Protein 3C26 (pdb70)

Sequence (250 aa):
IVFDRGSPSDIDEIKTFTSNTWKVGYYTDLYSKKLADTGTDDYVDKVIERWVNDGSVYVLRVSGRPVATIHEKLPDGSVLGGLRVHPEYRGSRLGSIQETIQFLRGKTERLRSAVYSWNEPSSLRLVHRLGFHQVEEYPIYTFQGGSALKPVNERYAGRWRCFFIDWKYCSDDPDIIHEEYSNNLIVDGSTFVYFDIYEGGIDLFVNDSDDASSFIEKYRSNGRITFYVRKALANGLPYVPASSLTVWEYRY

Structure (mmCIF, N/CA/C/O backbone):
data_3C26
#
_entry.id   3C26
#
_cell.length_a   86.820
_cell.length_b   86.820
_cell.length_c   67.260
_cell.angle_alpha   90.000
_cell.angle_beta   90.000
_cell.angle_gamma   90.000
#
_symmetry.space_group_name_H-M   'P 43 21 2'
#
loop_
_entity.id
_entity.type
_entity.pdbx_description
1 polymer 'Putative acetyltransferase Ta0821'
2 non-polymer 'NITRATE ION'
3 non-polymer 1,2-ETHANEDIOL
4 water water
#
loop_
_atom_site.group_PDB
_atom_site.id
_atom_site.type_symbol
_atom_site.label_atom_id
_atom_site.label_alt_id
_atom_site.label_comp_id
_atom_site.label_asym_id
_atom_site.label_entity_id
_atom_site.label_seq_id
_atom_site.pdbx_PDB_ins_code
_atom_site.Cartn_x
_atom_site.Cartn_y
_atom_site.Cartn_z
_atom_site.occupancy
_atom_site.B_iso_or_equi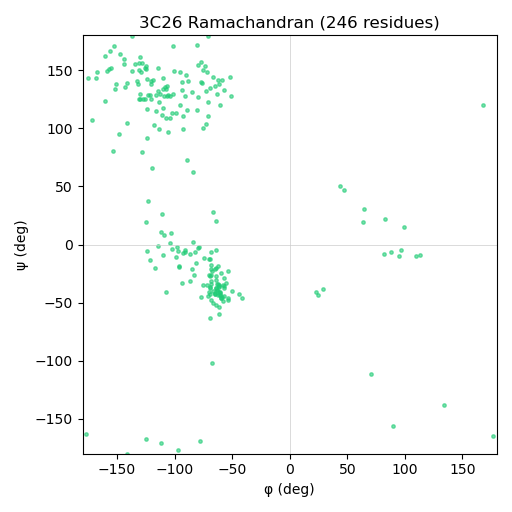v
_atom_site.auth_seq_id
_atom_site.auth_comp_id
_atom_site.auth_asym_id
_atom_site.auth_atom_id
_atom_site.pdbx_PDB_model_num
ATOM 1 N N . ILE A 1 6 ? 46.886 6.530 21.717 1.00 37.65 5 ILE A N 1
ATOM 2 C CA . ILE A 1 6 ? 45.874 7.619 21.718 1.00 37.55 5 ILE A CA 1
ATOM 3 C C . ILE A 1 6 ? 44.554 7.130 21.126 1.00 37.03 5 ILE A C 1
ATOM 4 O O . ILE A 1 6 ? 44.432 6.806 19.951 1.00 38.36 5 ILE A O 1
ATOM 6 N N . VAL A 1 7 ? 43.579 7.082 22.018 1.00 35.43 6 VAL A N 1
ATOM 7 C CA . VAL A 1 7 ? 42.221 6.632 21.764 1.00 33.24 6 VAL A CA 1
ATOM 8 C C . VAL A 1 7 ? 41.177 7.770 21.735 1.00 30.77 6 VAL A C 1
ATOM 9 O O . VAL A 1 7 ? 41.111 8.573 22.625 1.00 28.72 6 VAL A O 1
ATOM 13 N N . PHE A 1 8 ? 40.317 7.726 20.726 1.00 29.02 7 PHE A N 1
ATOM 14 C CA . PHE A 1 8 ? 39.209 8.692 20.499 1.00 28.44 7 PHE A CA 1
ATOM 15 C C . PHE A 1 8 ? 37.924 8.131 21.085 1.00 28.82 7 PHE A C 1
ATOM 16 O O . PHE A 1 8 ? 37.444 7.079 20.697 1.00 28.40 7 PHE A O 1
ATOM 24 N N . ASP A 1 9 ? 37.353 8.865 22.023 1.00 29.09 8 ASP A N 1
ATOM 25 C CA . ASP A 1 9 ? 36.234 8.365 22.805 1.00 29.51 8 ASP A CA 1
ATOM 26 C C . ASP A 1 9 ? 35.291 9.507 23.184 1.00 28.89 8 ASP A C 1
ATOM 27 O O . ASP A 1 9 ? 35.671 10.672 23.185 1.00 28.34 8 ASP A O 1
ATOM 32 N N . ARG A 1 10 ? 34.088 9.165 23.598 1.00 27.97 9 ARG A N 1
ATOM 33 C CA . ARG A 1 10 ? 33.180 10.188 24.029 1.00 28.37 9 ARG A CA 1
ATOM 34 C C . ARG A 1 10 ? 33.615 10.630 25.426 1.00 27.27 9 ARG A C 1
ATOM 35 O O . ARG A 1 10 ? 34.080 9.823 26.240 1.00 27.02 9 ARG A O 1
ATOM 40 N N . GLY A 1 11 ? 33.554 11.939 25.624 1.00 26.19 10 GLY A N 1
ATOM 41 C CA . GLY A 1 11 ? 33.774 12.570 26.945 1.00 25.45 10 GLY A CA 1
ATOM 42 C C . GLY A 1 11 ? 32.662 12.194 27.942 1.00 25.13 10 GLY A C 1
ATOM 43 O O . GLY A 1 11 ? 31.504 12.021 27.599 1.00 23.68 10 GLY A O 1
ATOM 44 N N . SER A 1 12 ? 33.028 12.022 29.196 1.00 25.91 11 SER A N 1
ATOM 45 C CA . SER A 1 12 ? 32.023 11.701 30.204 1.00 26.39 11 SER A CA 1
ATOM 46 C C . SER A 1 12 ? 32.161 12.605 31.397 1.00 25.91 11 SER A C 1
ATOM 47 O O . SER A 1 12 ? 33.177 13.229 31.542 1.00 26.14 11 SER A O 1
ATOM 50 N N . PRO A 1 13 ? 31.110 12.714 32.234 1.00 27.04 12 PRO A N 1
ATOM 51 C CA . PRO A 1 13 ? 31.182 13.605 33.391 1.00 27.17 12 PRO A CA 1
ATOM 52 C C . PRO A 1 13 ? 32.371 13.369 34.298 1.00 27.71 12 PRO A C 1
ATOM 53 O O . PRO A 1 13 ? 32.782 14.283 35.008 1.00 27.03 12 PRO A O 1
ATOM 57 N N . SER A 1 14 ? 32.947 12.167 34.257 1.00 27.49 13 SER A N 1
ATOM 58 C CA . SER A 1 14 ? 34.093 11.883 35.106 1.00 27.19 13 SER A CA 1
ATOM 59 C C . SER A 1 14 ? 35.337 12.565 34.568 1.00 26.95 13 SER A C 1
ATOM 60 O O . SER A 1 14 ? 36.346 12.684 35.275 1.00 25.47 13 SER A O 1
ATOM 63 N N . ASP A 1 15 ? 35.224 13.073 33.334 1.00 25.69 14 ASP A N 1
ATOM 64 C CA . ASP A 1 15 ? 36.332 13.752 32.640 1.00 24.76 14 ASP A CA 1
ATOM 65 C C . ASP A 1 15 ? 36.300 15.250 32.877 1.00 24.54 14 ASP A C 1
ATOM 66 O O . ASP A 1 15 ? 37.237 15.954 32.520 1.00 23.59 14 ASP A O 1
ATOM 71 N N . ILE A 1 16 ? 35.234 15.732 33.510 1.00 24.22 15 ILE A N 1
ATOM 72 C CA . ILE A 1 16 ? 35.001 17.186 33.624 1.00 23.92 15 ILE A CA 1
ATOM 73 C C . ILE A 1 16 ? 36.097 17.943 34.374 1.00 23.51 15 ILE A C 1
ATOM 74 O O . ILE A 1 16 ? 36.490 19.026 33.974 1.00 21.42 15 ILE A O 1
ATOM 79 N N . ASP A 1 17 ? 36.589 17.369 35.456 1.00 23.21 16 ASP A N 1
ATOM 80 C CA . ASP A 1 17 ? 37.602 18.077 36.236 1.00 24.33 16 ASP A CA 1
ATOM 81 C C . ASP A 1 17 ? 38.875 18.295 35.420 1.00 23.54 16 ASP A C 1
ATOM 82 O O . ASP A 1 17 ? 39.542 19.318 35.521 1.00 23.08 16 ASP A O 1
ATOM 87 N N . GLU A 1 18 ? 39.170 17.332 34.556 1.00 23.82 17 GLU A N 1
ATOM 88 C CA . GLU A 1 18 ? 40.366 17.401 33.720 1.00 22.81 17 GLU A CA 1
ATOM 89 C C . GLU A 1 18 ? 40.108 18.363 32.596 1.00 21.75 17 GLU A C 1
ATOM 90 O O . GLU A 1 18 ? 40.888 19.241 32.337 1.00 19.96 17 GLU A O 1
ATOM 96 N N . ILE A 1 19 ? 38.936 18.215 32.002 1.00 22.08 18 ILE A N 1
ATOM 97 C CA . ILE A 1 19 ? 38.520 19.019 30.877 1.00 22.47 18 ILE A CA 1
ATOM 98 C C . ILE A 1 19 ? 38.544 20.516 31.208 1.00 22.69 18 ILE A C 1
ATOM 99 O O . ILE A 1 19 ? 38.908 21.348 30.378 1.00 21.12 18 ILE A O 1
ATOM 104 N N . LYS A 1 20 ? 38.169 20.825 32.440 1.00 22.19 19 LYS A N 1
ATOM 105 C CA . LYS A 1 20 ? 38.095 22.223 32.895 1.00 22.25 19 LYS A CA 1
ATOM 106 C C . LYS A 1 20 ? 39.431 22.908 32.901 1.00 22.33 19 LYS A C 1
ATOM 107 O O . LYS A 1 20 ? 39.472 24.124 32.892 1.00 21.60 19 LYS A O 1
ATOM 113 N N . THR A 1 21 ? 40.510 22.131 32.916 1.00 22.33 20 THR A N 1
ATOM 114 C CA . THR A 1 21 ? 41.895 22.674 32.872 1.00 21.95 20 THR A CA 1
ATOM 115 C C . THR A 1 21 ? 42.482 22.829 31.455 1.00 21.66 20 THR A C 1
ATOM 116 O O . THR A 1 21 ? 43.575 23.371 31.244 1.00 20.96 20 THR A O 1
ATOM 120 N N . PHE A 1 22 ? 41.729 22.372 30.477 1.00 20.88 21 PHE A N 1
ATOM 121 C CA . PHE A 1 22 ? 42.146 22.459 29.062 1.00 21.06 21 PHE A CA 1
ATOM 122 C C . PHE A 1 22 ? 41.986 23.915 28.539 1.00 21.81 21 PHE A C 1
ATOM 123 O O . PHE A 1 22 ? 41.112 24.670 29.002 1.00 19.71 21 PHE A O 1
A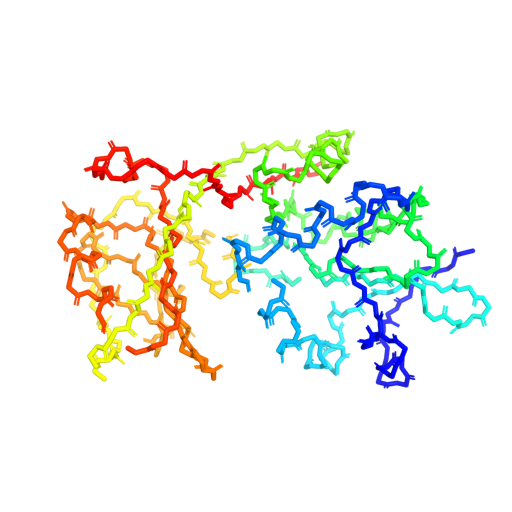TOM 131 N N . THR A 1 23 ? 42.835 24.303 27.582 1.00 23.01 22 THR A N 1
ATOM 132 C CA . THR A 1 23 ? 42.706 25.610 26.905 1.00 24.45 22 THR A CA 1
ATOM 133 C C . THR A 1 23 ? 42.709 25.489 25.382 1.00 22.76 22 THR A C 1
ATOM 134 O O . THR A 1 23 ? 43.212 24.538 24.805 1.00 20.46 22 THR A O 1
ATOM 138 N N . SER A 1 24 ? 42.112 26.496 24.758 1.00 22.63 23 SER A N 1
ATOM 139 C CA . SER A 1 24 ? 42.119 26.651 23.298 1.00 23.21 23 SER A CA 1
ATOM 140 C C . SER A 1 24 ? 43.500 27.018 22.755 1.00 23.43 23 SER A C 1
ATOM 141 O O . SER A 1 24 ? 43.732 26.961 21.547 1.00 23.85 23 SER A O 1
ATOM 144 N N . ASN A 1 25 ? 44.397 27.396 23.646 1.00 23.49 24 ASN A N 1
ATOM 145 C CA . ASN A 1 25 ? 45.783 27.804 23.310 1.00 24.56 24 ASN A CA 1
ATOM 146 C C . ASN A 1 25 ? 46.583 26.561 22.987 1.00 26.60 24 ASN A C 1
ATOM 147 O O . ASN A 1 25 ? 47.046 25.837 23.846 1.00 26.51 24 ASN A O 1
ATOM 152 N N . THR A 1 26 ? 46.735 26.325 21.697 1.00 28.90 25 THR A N 1
ATOM 153 C CA . THR A 1 26 ? 47.396 25.128 21.201 1.00 31.13 25 THR A CA 1
ATOM 154 C C . THR A 1 26 ? 48.764 25.449 20.594 1.00 32.07 25 THR A C 1
ATOM 155 O O . THR A 1 26 ? 49.428 24.593 20.015 1.00 33.77 25 THR A O 1
ATOM 159 N N . TRP A 1 27 ? 49.166 26.688 20.770 1.00 32.58 26 TRP A N 1
ATOM 160 C CA . TRP A 1 27 ? 50.415 27.197 20.199 1.00 32.86 26 TRP A CA 1
ATOM 161 C C . TRP A 1 27 ? 51.673 26.745 20.958 1.00 34.55 26 TRP A C 1
ATOM 162 O O . TRP A 1 27 ? 51.623 26.363 22.130 1.00 34.80 26 TRP A O 1
ATOM 173 N N . LYS A 1 28 ? 52.787 26.784 20.217 1.00 36.19 27 LYS A N 1
ATOM 174 C CA . LYS A 1 28 ? 54.154 26.497 20.726 1.00 37.10 27 LYS A CA 1
ATOM 175 C C . LYS A 1 28 ? 54.433 27.301 21.974 1.00 37.85 27 LYS A C 1
ATOM 176 O O . LYS A 1 28 ? 54.292 28.528 21.986 1.00 39.23 27 LYS A O 1
ATOM 178 N N . VAL A 1 29 ? 54.860 26.602 23.022 1.00 38.49 28 VAL A N 1
ATOM 179 C CA . VAL A 1 29 ? 55.125 27.236 24.324 1.00 38.03 28 VAL A CA 1
ATOM 180 C C . VAL A 1 29 ? 56.287 28.224 24.179 1.00 38.12 28 VAL A C 1
ATOM 181 O O . VAL A 1 29 ? 57.269 27.926 23.542 1.00 37.43 28 VAL A O 1
ATOM 185 N N . GLY A 1 30 ? 56.137 29.405 24.780 1.00 38.33 29 GLY A N 1
ATOM 186 C CA . GLY A 1 30 ? 57.117 30.512 24.654 1.00 38.19 29 GLY A CA 1
ATOM 187 C C . GLY A 1 30 ? 56.431 31.844 24.370 1.00 38.44 29 GLY A C 1
ATOM 188 O O . GLY A 1 30 ? 55.373 32.147 24.930 1.00 39.33 29 GLY A O 1
ATOM 189 N N . TYR A 1 31 ? 57.010 32.620 23.454 1.00 38.30 30 TYR A N 1
ATOM 190 C CA . TYR A 1 31 ? 56.475 33.968 23.110 1.00 37.91 30 TYR A CA 1
ATOM 191 C C . TYR A 1 31 ? 55.062 33.874 22.598 1.00 36.54 30 TYR A C 1
ATOM 192 O O . TYR A 1 31 ? 54.158 34.627 22.973 1.00 35.98 30 TYR A O 1
ATOM 201 N N . TYR A 1 32 ? 54.877 32.919 21.709 1.00 34.70 31 TYR A N 1
ATOM 202 C CA . TYR A 1 32 ? 53.617 32.847 21.035 1.00 33.40 31 TYR A CA 1
ATOM 203 C C . TYR A 1 32 ? 52.508 32.402 22.004 1.00 32.22 31 TYR A C 1
ATOM 204 O O . TYR A 1 32 ? 51.372 32.761 21.797 1.00 31.29 31 TYR A O 1
ATOM 213 N N . THR A 1 33 ? 52.799 31.657 23.075 1.00 30.67 32 THR A N 1
ATOM 214 C CA . THR A 1 33 ? 51.678 31.269 23.932 1.00 30.39 32 THR A CA 1
ATOM 215 C C . THR A 1 33 ? 51.135 32.508 24.617 1.00 28.96 32 THR A C 1
ATOM 216 O O . THR A 1 33 ? 49.935 32.620 24.849 1.00 27.72 32 THR A O 1
ATOM 220 N N . ASP A 1 34 ? 52.031 33.441 24.926 1.00 27.90 33 ASP A N 1
ATOM 221 C CA . ASP A 1 34 ? 51.639 34.699 25.581 1.00 27.32 33 ASP A CA 1
ATOM 222 C C . ASP A 1 34 ? 50.863 35.557 24.590 1.00 24.96 33 ASP A C 1
ATOM 223 O O . ASP A 1 34 ? 49.905 36.206 24.923 1.00 23.77 33 ASP A O 1
ATOM 228 N N . LEU A 1 35 ? 51.327 35.568 23.366 1.00 23.81 34 LEU A N 1
ATOM 229 C CA . LEU A 1 35 ? 50.608 36.246 22.278 1.00 23.49 34 LEU A CA 1
ATOM 230 C C . LEU A 1 35 ? 49.186 35.653 22.051 1.00 22.52 34 LEU A C 1
ATOM 231 O O . LEU A 1 35 ? 48.224 36.398 21.860 1.00 21.91 34 LEU A O 1
ATOM 236 N N . TYR A 1 36 ? 49.048 34.327 22.092 1.00 22.48 35 TYR A N 1
ATOM 237 C CA . TYR A 1 36 ? 47.703 33.718 21.969 1.00 22.47 35 TYR A CA 1
ATOM 238 C C . TYR A 1 36 ? 46.713 34.307 22.996 1.00 23.88 35 TYR A C 1
ATOM 239 O O . TYR A 1 36 ? 45.569 34.647 22.685 1.00 24.25 35 TYR A O 1
ATOM 248 N N . SER A 1 37 ? 47.157 34.386 24.242 1.00 25.22 36 SER A N 1
ATOM 249 C CA . SER A 1 37 ? 46.279 34.842 25.315 1.00 26.06 36 SER A CA 1
ATOM 250 C C . SER A 1 37 ? 45.788 36.252 25.073 1.00 25.21 36 SER A C 1
ATOM 251 O O . SER A 1 37 ? 44.628 36.576 25.268 1.00 26.45 36 SER A O 1
ATOM 254 N N . LYS A 1 38 ? 46.689 37.118 24.644 1.00 24.64 37 LYS A N 1
ATOM 255 C CA A LYS A 1 38 ? 46.313 38.510 24.396 0.50 23.78 37 LYS A CA 1
ATOM 256 C CA B LYS A 1 38 ? 46.323 38.508 24.388 0.50 24.08 37 LYS A CA 1
ATOM 257 C C . LYS A 1 38 ? 45.307 38.597 23.261 1.00 23.30 37 LYS A C 1
ATOM 258 O O . LYS A 1 38 ? 44.373 39.359 23.315 1.00 23.70 37 LYS A O 1
ATOM 269 N N . LEU A 1 39 ? 45.541 37.822 22.225 1.00 22.39 38 LEU A N 1
ATOM 270 C CA . LEU A 1 39 ? 44.686 37.810 21.039 1.00 20.67 38 LEU A CA 1
ATOM 271 C C . LEU A 1 39 ? 43.313 37.250 21.424 1.00 20.84 38 LEU A C 1
ATOM 272 O O . LEU A 1 39 ? 42.250 37.786 21.053 1.00 20.40 38 LEU A O 1
ATOM 277 N N . ALA A 1 40 ? 43.335 36.240 22.257 1.00 21.42 39 ALA A N 1
ATOM 278 C CA . ALA A 1 40 ? 42.092 35.547 22.638 1.00 22.37 39 ALA A CA 1
ATOM 279 C C . ALA A 1 40 ? 41.156 36.495 23.407 1.00 23.52 39 ALA A C 1
ATOM 280 O O . ALA A 1 40 ? 39.930 36.379 23.318 1.00 23.04 39 ALA A O 1
ATOM 282 N N . ASP A 1 41 ? 41.770 37.429 24.128 1.00 24.46 40 ASP A N 1
ATOM 283 C CA . ASP A 1 41 ? 41.048 38.441 24.923 1.00 25.71 40 ASP A CA 1
ATOM 284 C C . ASP A 1 41 ? 40.303 39.434 24.057 1.00 25.79 40 ASP A C 1
ATOM 285 O O . ASP A 1 41 ? 39.402 40.095 24.520 1.00 27.42 40 ASP A O 1
ATOM 290 N N . THR A 1 42 ? 40.659 39.509 22.785 1.00 24.68 41 THR A N 1
ATOM 291 C CA . THR A 1 42 ? 40.051 40.468 21.849 1.00 23.45 41 THR A CA 1
ATOM 292 C C . THR A 1 42 ? 38.725 39.935 21.249 1.00 24.30 41 THR A C 1
ATOM 293 O O . THR A 1 42 ? 38.103 40.578 20.397 1.00 25.44 41 THR A O 1
ATOM 297 N N . GLY A 1 43 ? 38.340 38.743 21.712 1.00 22.45 42 GLY A N 1
ATOM 298 C CA . GLY A 1 43 ? 37.110 38.072 21.346 1.00 21.91 42 GLY A CA 1
ATOM 299 C C . GLY A 1 43 ? 36.480 37.375 22.512 1.00 21.72 42 GLY A C 1
ATOM 300 O O . GLY A 1 43 ? 37.035 37.379 23.627 1.00 21.94 42 GLY A O 1
ATOM 301 N N . THR A 1 44 ? 35.339 36.722 22.275 1.00 22.02 43 THR A N 1
ATOM 302 C CA . THR A 1 44 ? 34.572 36.155 23.378 1.00 21.22 43 THR A CA 1
ATOM 303 C C . THR A 1 44 ? 34.203 34.703 23.214 1.00 21.13 43 THR A C 1
ATOM 304 O O . THR A 1 44 ? 33.477 34.134 24.018 1.00 22.24 43 THR A O 1
ATOM 316 N N . ASP A 1 46 ? 36.085 32.192 23.751 1.00 23.04 45 ASP A N 1
ATOM 317 C CA . ASP A 1 46 ? 36.662 31.422 24.868 1.00 23.47 45 ASP A CA 1
ATOM 318 C C . ASP A 1 46 ? 35.773 31.466 26.078 1.00 22.01 45 ASP A C 1
ATOM 319 O O . ASP A 1 46 ? 35.625 30.468 26.780 1.00 20.52 45 ASP A O 1
ATOM 324 N N . ASP A 1 47 ? 35.175 32.622 26.309 1.00 20.92 46 ASP A N 1
ATOM 325 C CA . ASP A 1 47 ? 34.308 32.814 27.453 1.00 21.84 46 ASP A CA 1
ATOM 326 C C . ASP A 1 47 ? 33.007 32.060 27.244 1.00 21.35 46 ASP A C 1
ATOM 327 O O . ASP A 1 47 ? 32.375 31.611 28.203 1.00 20.85 46 ASP A O 1
ATOM 332 N N . TYR A 1 48 ? 32.571 32.009 25.989 1.00 20.00 47 TYR A N 1
ATOM 333 C CA . TYR A 1 48 ? 31.372 31.258 25.616 1.00 20.41 47 TYR A CA 1
ATOM 334 C C . TYR A 1 48 ? 31.608 29.792 25.946 1.00 20.25 47 TYR A C 1
ATOM 335 O O . TYR A 1 48 ? 30.862 29.171 26.664 1.00 21.63 47 TYR A O 1
ATOM 344 N N . VAL A 1 49 ? 32.628 29.221 25.340 1.00 21.97 48 VAL A N 1
ATOM 345 C CA . VAL A 1 49 ? 32.910 27.792 25.526 1.00 20.74 48 VAL A CA 1
ATOM 346 C C . VAL A 1 49 ? 33.135 27.488 27.036 1.00 21.72 48 VAL A C 1
ATOM 347 O O . VAL A 1 49 ? 32.737 26.439 27.558 1.00 21.95 48 VAL A O 1
ATOM 351 N N . ASP A 1 50 ? 33.739 28.424 27.760 1.00 21.71 49 ASP A N 1
ATOM 352 C CA . ASP A 1 50 ? 34.009 28.183 29.172 1.00 21.72 49 ASP A CA 1
ATOM 353 C C . ASP A 1 50 ? 32.654 28.001 29.868 1.00 22.59 49 ASP A C 1
ATOM 354 O O . ASP A 1 50 ? 32.494 27.226 30.792 1.00 20.13 49 ASP A O 1
ATOM 359 N N . LYS A 1 51 ? 31.674 28.736 29.369 1.00 22.70 50 LYS A N 1
ATOM 360 C CA . LYS A 1 51 ? 30.370 28.770 30.020 1.00 23.91 50 LYS A CA 1
ATOM 361 C C . LYS A 1 51 ? 29.549 27.516 29.771 1.00 23.39 50 LYS A C 1
ATOM 362 O O . LYS A 1 51 ? 28.826 27.066 30.635 1.00 24.62 50 LYS A O 1
ATOM 368 N N . VAL A 1 52 ? 29.679 26.929 28.586 1.00 22.79 51 VAL A N 1
ATOM 369 C CA . VAL A 1 52 ? 28.784 25.812 28.172 1.00 22.22 51 VAL A CA 1
ATOM 370 C C . VAL A 1 52 ? 29.427 24.405 28.085 1.00 22.89 51 VAL A C 1
ATOM 371 O O . VAL A 1 52 ? 28.756 23.402 27.932 1.00 22.49 51 VAL A O 1
ATOM 375 N N . ILE A 1 53 ? 30.741 24.344 28.211 1.00 23.13 52 ILE A N 1
ATOM 376 C CA . ILE A 1 53 ? 31.468 23.085 27.966 1.00 23.68 52 ILE A CA 1
ATOM 377 C C . ILE A 1 53 ? 31.045 21.968 28.918 1.00 23.13 52 ILE A C 1
ATOM 378 O O . ILE A 1 53 ? 31.040 20.814 28.525 1.00 23.23 52 ILE A O 1
ATOM 383 N N . GLU A 1 54 ? 30.738 22.313 30.169 1.00 22.50 53 GLU A N 1
ATOM 384 C CA . GLU A 1 54 ? 30.306 21.308 31.162 1.00 22.32 53 GLU A CA 1
ATOM 385 C C . GLU A 1 54 ? 28.977 20.696 30.734 1.00 22.38 53 GLU A C 1
ATOM 386 O O . GLU A 1 54 ? 28.810 19.443 30.751 1.00 21.61 53 GLU A O 1
ATOM 392 N N . ARG A 1 55 ? 28.083 21.572 30.256 1.00 22.09 54 ARG A N 1
ATOM 393 C CA . ARG A 1 55 ? 26.756 21.173 29.735 1.00 23.70 54 ARG A CA 1
ATOM 394 C C . ARG A 1 55 ? 26.899 20.223 28.554 1.00 23.46 54 ARG A C 1
ATOM 395 O O . ARG A 1 55 ? 26.260 19.170 28.468 1.00 23.05 54 ARG A O 1
ATOM 403 N N . TRP A 1 56 ? 27.790 20.596 27.654 1.00 23.04 55 TRP A N 1
ATOM 404 C CA . TRP A 1 56 ? 28.068 19.785 26.487 1.00 23.24 55 TRP A CA 1
ATOM 405 C C . TRP A 1 56 ? 28.522 18.401 26.840 1.00 23.94 55 TRP A C 1
ATOM 406 O O . TRP A 1 56 ? 28.076 17.453 26.239 1.00 23.72 55 TRP A O 1
ATOM 417 N N . VAL A 1 57 ? 29.493 18.332 27.756 1.00 24.33 56 VAL A N 1
ATOM 418 C CA . VAL A 1 57 ? 30.069 17.051 28.219 1.00 24.99 56 VAL A CA 1
ATOM 419 C C . VAL A 1 57 ? 28.967 16.175 28.772 1.00 25.56 56 VAL A C 1
ATOM 420 O O . VAL A 1 57 ? 28.872 14.989 28.481 1.00 24.26 56 VAL A O 1
ATOM 424 N N . ASN A 1 58 ? 28.106 16.798 29.556 1.00 27.06 57 ASN A N 1
ATOM 425 C CA . ASN A 1 58 ? 26.971 16.097 30.179 1.00 26.92 57 ASN A CA 1
ATOM 426 C C . ASN A 1 58 ? 25.912 15.642 29.174 1.00 27.91 57 ASN A C 1
ATOM 427 O O . ASN A 1 58 ? 25.212 14.668 29.411 1.00 26.59 57 ASN A O 1
ATOM 432 N N . ASP A 1 59 ? 25.837 16.340 28.042 1.00 28.90 58 ASP A N 1
ATOM 433 C CA . ASP A 1 59 ? 24.834 16.027 26.992 1.00 29.79 58 ASP A CA 1
ATOM 434 C C . ASP A 1 59 ? 25.367 14.961 26.039 1.00 29.17 58 ASP A C 1
ATOM 435 O O . ASP A 1 59 ? 24.672 14.504 25.151 1.00 29.16 58 ASP A O 1
ATOM 440 N N . GLY A 1 60 ? 26.638 14.630 26.184 1.00 27.64 59 GLY A N 1
ATOM 441 C CA . GLY A 1 60 ? 27.277 13.645 25.292 1.00 27.13 59 GLY A CA 1
ATOM 442 C C . GLY A 1 60 ? 27.783 14.160 23.955 1.00 25.99 59 GLY A C 1
ATOM 443 O O . GLY A 1 60 ? 27.954 13.388 23.033 1.00 26.62 59 GLY A O 1
ATOM 444 N N . SER A 1 61 ? 28.037 15.461 23.845 1.00 24.32 60 SER A N 1
ATOM 445 C CA . SER A 1 61 ? 28.423 16.049 22.563 1.00 24.06 60 SER A CA 1
ATOM 446 C C . SER A 1 61 ? 29.899 16.330 22.524 1.00 23.39 60 SER A C 1
ATOM 447 O O . SER A 1 61 ? 30.433 16.836 21.524 1.00 23.82 60 SER A O 1
ATOM 450 N N . VAL A 1 62 ? 30.566 15.983 23.617 1.00 23.04 61 VAL A N 1
ATOM 451 C CA . VAL A 1 62 ? 32.018 16.198 23.706 1.00 22.65 61 VAL A CA 1
ATOM 452 C C . VAL A 1 62 ? 32.781 14.870 23.560 1.00 22.48 61 VAL A C 1
ATOM 453 O O . VAL A 1 62 ? 32.479 13.865 24.155 1.00 21.57 61 VAL A O 1
ATOM 457 N N . TYR A 1 63 ? 33.734 14.890 22.653 1.00 23.75 62 TYR A N 1
ATOM 458 C CA . TYR A 1 63 ? 34.610 13.745 22.406 1.00 23.33 62 TYR A CA 1
ATOM 459 C C . TYR A 1 63 ? 36.016 14.133 22.804 1.00 22.86 62 TYR A C 1
ATOM 460 O O . TYR A 1 63 ? 36.401 15.318 22.784 1.00 21.15 62 TYR A O 1
ATOM 469 N N . VAL A 1 64 ? 36.769 13.118 23.186 1.00 22.53 63 VAL A N 1
ATOM 470 C CA . VAL A 1 64 ? 38.124 13.308 23.677 1.00 22.88 63 VAL A CA 1
ATOM 471 C C . VAL A 1 64 ? 39.116 12.342 23.096 1.00 24.10 63 VAL A C 1
ATOM 472 O O . VAL A 1 64 ? 38.768 11.272 22.582 1.00 24.65 63 VAL A O 1
ATOM 476 N N . LEU A 1 65 ? 40.361 12.798 23.114 1.00 24.28 64 LEU A N 1
ATOM 477 C CA . LEU A 1 65 ? 41.512 11.940 22.927 1.00 24.55 64 LEU A CA 1
ATOM 478 C C . LEU A 1 65 ? 41.953 11.541 24.319 1.00 24.89 64 LEU A C 1
ATOM 479 O O . LEU A 1 65 ? 42.029 12.382 25.226 1.00 24.77 64 LEU A O 1
ATOM 484 N N . ARG A 1 66 ? 42.209 10.248 24.494 1.00 24.32 65 ARG A N 1
ATOM 485 C CA . ARG A 1 66 ? 42.647 9.717 25.784 1.00 26.04 65 ARG A CA 1
ATOM 486 C C . ARG A 1 66 ? 43.996 9.046 25.696 1.00 27.41 65 ARG A C 1
ATOM 487 O O . ARG A 1 66 ? 44.299 8.351 24.735 1.00 27.90 65 ARG A O 1
ATOM 495 N N . VAL A 1 67 ? 44.771 9.283 26.742 1.00 29.34 66 VAL A N 1
ATOM 496 C CA . VAL A 1 67 ? 46.040 8.611 26.982 1.00 30.51 66 VAL A CA 1
ATOM 497 C C . VAL A 1 67 ? 45.873 7.819 28.278 1.00 31.27 66 VAL A C 1
ATOM 498 O O . VAL A 1 67 ? 45.659 8.371 29.347 1.00 31.62 66 VAL A O 1
ATOM 502 N N . SER A 1 68 ? 45.937 6.502 28.155 1.00 31.63 67 SER A N 1
ATOM 503 C CA . SER A 1 68 ? 45.748 5.620 29.304 1.00 31.91 67 SER A CA 1
ATOM 504 C C . SER A 1 68 ? 44.521 6.030 30.121 1.00 31.13 67 SER A C 1
ATOM 505 O O . SER A 1 68 ? 44.564 6.149 31.349 1.00 30.43 67 SER A O 1
ATOM 508 N N . GLY A 1 69 ? 43.436 6.270 29.383 1.00 30.62 68 GLY A N 1
ATOM 509 C CA . GLY A 1 69 ? 42.117 6.560 29.949 1.00 29.02 68 GLY A CA 1
ATOM 510 C C . GLY A 1 69 ? 41.948 7.996 30.362 1.00 28.28 68 GLY A C 1
ATOM 511 O O . GLY A 1 69 ? 40.851 8.414 30.730 1.00 28.21 68 GLY A O 1
ATOM 512 N N . ARG A 1 70 ? 43.047 8.746 30.326 1.00 27.36 69 ARG A N 1
ATOM 513 C CA . ARG A 1 70 ? 43.019 10.162 30.745 1.00 27.21 69 ARG A CA 1
ATOM 514 C C . ARG A 1 70 ? 42.726 11.076 29.581 1.00 24.70 69 ARG A C 1
ATOM 515 O O . ARG A 1 70 ? 43.382 10.981 28.574 1.00 24.10 69 ARG A O 1
ATOM 523 N N . PRO A 1 71 ? 41.731 11.957 29.714 1.00 22.88 70 PRO A N 1
ATOM 524 C CA . PRO A 1 71 ? 41.479 12.864 28.591 1.00 22.34 70 PRO A CA 1
ATOM 525 C C . PRO A 1 71 ? 42.588 13.901 28.403 1.00 23.02 70 PRO A C 1
ATOM 526 O O . PRO A 1 71 ? 43.052 14.473 29.391 1.00 22.33 70 PRO A O 1
ATOM 530 N N . VAL A 1 72 ? 43.025 14.112 27.146 1.00 22.17 71 VAL A N 1
ATOM 531 C CA . VAL A 1 72 ? 44.085 15.109 26.876 1.00 22.38 71 VAL A CA 1
ATOM 532 C C . VAL A 1 72 ? 43.656 16.241 25.892 1.00 22.10 71 VAL A C 1
ATOM 533 O O . VAL A 1 72 ? 44.305 17.285 25.770 1.00 21.26 71 VAL A O 1
ATOM 537 N N . ALA A 1 73 ? 42.532 16.020 25.228 1.00 21.88 72 ALA A N 1
ATOM 538 C CA . ALA A 1 73 ? 41.980 16.985 24.244 1.00 21.07 72 ALA A CA 1
ATOM 539 C C . ALA A 1 73 ? 40.476 16.800 24.116 1.00 21.99 72 ALA A C 1
ATOM 540 O O . ALA A 1 73 ? 39.918 15.687 24.344 1.00 23.11 72 ALA A O 1
ATOM 542 N N . THR A 1 74 ? 39.813 17.893 23.764 1.00 20.93 73 THR A N 1
ATOM 543 C CA . THR A 1 74 ? 38.371 17.844 23.518 1.00 20.22 73 THR A CA 1
ATOM 544 C C . THR A 1 74 ? 38.039 18.375 22.155 1.00 20.69 73 THR A C 1
ATOM 545 O O . THR A 1 74 ? 38.779 19.180 21.563 1.00 20.88 73 THR A O 1
ATOM 549 N N . ILE A 1 75 ? 36.914 17.889 21.651 1.00 20.53 74 ILE A N 1
ATOM 550 C CA . ILE A 1 75 ? 36.242 18.501 20.518 1.00 20.91 74 ILE A CA 1
ATOM 551 C C . ILE A 1 75 ? 34.727 18.385 20.761 1.00 21.68 74 ILE A C 1
ATOM 552 O O . ILE A 1 75 ? 34.247 17.325 21.179 1.00 20.93 74 ILE A O 1
ATOM 557 N N . HIS A 1 76 ? 34.002 19.485 20.505 1.00 22.56 75 HIS A N 1
ATOM 558 C CA . HIS A 1 76 ? 32.528 19.486 20.545 1.00 23.97 75 HIS A CA 1
ATOM 559 C C . HIS A 1 76 ? 31.956 19.307 19.127 1.00 24.33 75 HIS A C 1
ATOM 560 O O . HIS A 1 76 ? 32.470 19.857 18.175 1.00 24.55 75 HIS A O 1
ATOM 575 N N . GLU A 1 78 ? 28.036 19.206 17.018 1.00 25.62 77 GLU A N 1
ATOM 576 C CA . GLU A 1 78 ? 26.615 19.388 17.124 1.00 25.28 77 GLU A CA 1
ATOM 577 C C . GLU A 1 78 ? 25.950 19.434 15.772 1.00 25.51 77 GLU A C 1
ATOM 578 O O . GLU A 1 78 ? 26.249 20.301 14.956 1.00 23.87 77 GLU A O 1
ATOM 584 N N . LYS A 1 79 ? 25.030 18.486 15.572 1.00 24.80 78 LYS A N 1
ATOM 585 C CA . LYS A 1 79 ? 24.288 18.373 14.315 1.00 26.40 78 LYS A CA 1
ATOM 586 C C . LYS A 1 79 ? 23.291 19.517 14.270 1.00 26.19 78 LYS A C 1
ATOM 587 O O . LYS A 1 79 ? 22.602 19.795 15.241 1.00 25.99 78 LYS A O 1
ATOM 593 N N . LEU A 1 80 ? 23.262 20.192 13.136 1.00 25.89 79 LEU A N 1
ATOM 594 C CA . LEU A 1 80 ? 22.435 21.376 12.932 1.00 25.33 79 LEU A CA 1
ATOM 595 C C . LEU A 1 80 ? 21.198 20.993 12.132 1.00 26.24 79 LEU A C 1
ATOM 596 O O . LEU A 1 80 ? 21.105 19.894 11.641 1.00 26.35 79 LEU A O 1
ATOM 601 N N . PRO A 1 81 ? 20.246 21.901 12.013 1.00 26.08 80 PRO A N 1
ATOM 602 C CA . PRO A 1 81 ? 18.995 21.557 11.347 1.00 26.43 80 PRO A CA 1
ATOM 603 C C . PRO A 1 81 ? 19.151 21.339 9.829 1.00 25.65 80 PRO A C 1
ATOM 604 O O . PRO A 1 81 ? 18.371 20.620 9.207 1.00 27.33 80 PRO A O 1
ATOM 608 N N . ASP A 1 82 ? 20.139 21.975 9.234 1.00 24.17 81 ASP A N 1
ATOM 609 C CA . ASP A 1 82 ? 20.372 21.804 7.781 1.00 24.22 81 ASP A CA 1
ATOM 610 C C . ASP A 1 82 ? 21.098 20.469 7.496 1.00 23.81 81 ASP A C 1
ATOM 611 O O . ASP A 1 82 ? 21.361 20.106 6.353 1.00 25.04 81 ASP A O 1
ATOM 616 N N . GLY A 1 83 ? 21.416 19.749 8.555 1.00 24.05 82 GLY A N 1
ATOM 617 C CA . GLY A 1 83 ? 22.012 18.431 8.437 1.00 23.70 82 GLY A CA 1
ATOM 618 C C . GLY A 1 83 ? 23.529 18.464 8.557 1.00 23.42 82 GLY A C 1
ATOM 619 O O . GLY A 1 83 ? 24.183 17.426 8.573 1.00 23.32 82 GLY A O 1
ATOM 620 N N . SER A 1 84 ? 24.089 19.671 8.643 1.00 23.93 83 SER A N 1
ATOM 621 C CA . SER A 1 84 ? 25.553 19.819 8.799 1.00 23.29 83 SER A CA 1
ATOM 622 C C . SER A 1 84 ? 25.898 19.589 10.259 1.00 23.26 83 SER A C 1
ATOM 623 O O . SER A 1 84 ? 25.010 19.461 11.107 1.00 21.64 83 SER A O 1
ATOM 626 N N . VAL A 1 85 ? 27.194 19.512 10.535 1.00 22.06 84 VAL A N 1
ATOM 627 C CA . VAL A 1 85 ? 27.689 19.362 11.911 1.00 22.28 84 VAL A CA 1
ATOM 628 C C . VAL A 1 85 ? 28.666 20.489 12.184 1.00 22.21 84 VAL A C 1
ATOM 629 O O . VAL A 1 85 ? 29.646 20.664 11.476 1.00 22.76 84 VAL A O 1
ATOM 641 N N . LEU A 1 87 ? 31.486 22.088 14.500 1.00 22.41 86 LEU A N 1
ATOM 642 C CA . LEU A 1 87 ? 32.558 21.649 15.369 1.00 22.39 86 LEU A CA 1
ATOM 643 C C . LEU A 1 87 ? 33.159 22.849 16.024 1.00 22.66 86 LEU A C 1
ATOM 644 O O . LEU A 1 87 ? 33.269 23.942 15.422 1.00 22.55 86 LEU A O 1
ATOM 649 N N . GLY A 1 88 ? 33.529 22.625 17.275 1.00 20.58 87 GLY A N 1
ATOM 650 C CA . GLY A 1 88 ? 34.303 23.580 18.021 1.00 20.20 87 GLY A CA 1
ATOM 651 C C . GLY A 1 88 ? 34.694 23.127 19.397 1.00 19.85 87 GLY A C 1
ATOM 652 O O . GLY A 1 88 ? 34.696 21.943 19.707 1.00 21.19 87 GLY A O 1
ATOM 653 N N . GLY A 1 89 ? 35.078 24.076 20.212 1.00 20.12 88 GLY A N 1
ATOM 654 C CA . GLY A 1 89 ? 35.477 23.749 21.554 1.00 20.09 88 GLY A CA 1
ATOM 655 C C . GLY A 1 89 ? 36.728 22.881 21.556 1.00 20.63 88 GLY A C 1
ATOM 656 O O . GLY A 1 89 ? 36.897 22.031 22.409 1.00 19.90 88 GLY A O 1
ATOM 657 N N . LEU A 1 90 ? 37.582 23.064 20.548 1.00 20.63 89 LEU A N 1
ATOM 658 C CA . LEU A 1 90 ? 38.886 22.347 20.475 1.00 20.69 89 LEU A CA 1
ATOM 659 C C . LEU A 1 90 ? 39.872 22.875 21.537 1.00 20.99 89 LEU A C 1
ATOM 660 O O . LEU A 1 90 ? 40.374 24.007 21.489 1.00 19.80 89 LEU A O 1
ATOM 665 N N . ARG A 1 91 ? 40.119 22.009 22.511 1.00 21.81 90 ARG A N 1
ATOM 666 C CA . ARG A 1 91 ? 40.985 22.316 23.666 1.00 21.10 90 ARG A CA 1
ATOM 667 C C . ARG A 1 91 ? 41.895 21.166 23.994 1.00 21.47 90 ARG A C 1
ATOM 668 O O . ARG A 1 91 ? 41.594 20.014 23.748 1.00 21.61 90 ARG A O 1
ATOM 676 N N . VAL A 1 92 ? 43.058 21.527 24.513 1.00 21.33 91 VAL A N 1
ATOM 677 C CA . VAL A 1 92 ? 44.068 20.578 24.900 1.00 21.26 91 VAL A CA 1
ATOM 678 C C . VAL A 1 92 ? 44.556 20.913 26.332 1.00 22.13 91 VAL A C 1
ATOM 679 O O . VAL A 1 92 ? 44.531 22.079 26.827 1.00 20.73 91 VAL A O 1
ATOM 683 N N . HIS A 1 93 ? 44.964 19.847 26.993 1.00 22.49 92 HIS A N 1
ATOM 684 C CA . HIS A 1 93 ? 45.612 19.969 28.272 1.00 24.28 92 HIS A CA 1
ATOM 685 C C . HIS A 1 93 ? 46.875 20.835 28.057 1.00 24.61 92 HIS A C 1
ATOM 686 O O . HIS A 1 93 ? 47.554 20.713 27.058 1.00 23.30 92 HIS A O 1
ATOM 693 N N . PRO A 1 94 ? 47.205 21.712 29.007 1.00 25.79 93 PRO A N 1
ATOM 694 C CA . PRO A 1 94 ? 48.267 22.680 28.731 1.00 26.69 93 PRO A CA 1
ATOM 695 C C . PRO A 1 94 ? 49.661 22.104 28.507 1.00 26.42 93 PRO A C 1
ATOM 696 O O . PRO A 1 94 ? 50.490 22.722 27.847 1.00 27.03 93 PRO A O 1
ATOM 700 N N . GLU A 1 95 ? 49.878 20.901 28.994 1.00 26.07 94 GLU A N 1
ATOM 701 C CA . GLU A 1 95 ? 51.163 20.166 28.771 1.00 26.48 94 GLU A CA 1
ATOM 702 C C . GLU A 1 95 ? 51.354 19.730 27.332 1.00 26.20 94 GLU A C 1
ATOM 703 O O . GLU A 1 95 ? 52.444 19.340 26.932 1.00 24.57 94 GLU A O 1
ATOM 709 N N . TYR A 1 96 ? 50.286 19.812 26.540 1.00 24.65 95 TYR A N 1
ATOM 710 C CA . TYR A 1 96 ? 50.320 19.257 25.177 1.00 25.47 95 TYR A CA 1
ATOM 711 C C . TYR A 1 96 ? 50.275 20.333 24.099 1.00 27.44 95 TYR A C 1
ATOM 712 O O . TYR A 1 96 ? 50.108 20.071 22.901 1.00 27.81 95 TYR A O 1
ATOM 721 N N . ARG A 1 97 ? 50.433 21.563 24.536 1.00 29.33 96 ARG A N 1
ATOM 722 C CA . ARG A 1 97 ? 50.468 22.681 23.582 1.00 31.45 96 ARG A CA 1
ATOM 723 C C . ARG A 1 97 ? 51.643 22.496 22.634 1.00 32.00 96 ARG A C 1
ATOM 724 O O . ARG A 1 97 ? 52.740 22.115 23.049 1.00 32.45 96 ARG A O 1
ATOM 732 N N . GLY A 1 98 ? 51.400 22.767 21.354 1.00 34.00 97 GLY A N 1
ATOM 733 C CA . GLY A 1 98 ? 52.460 22.670 20.336 1.00 34.19 97 GLY A CA 1
ATOM 734 C C . GLY A 1 98 ? 52.563 21.268 19.769 1.00 34.62 97 GLY A C 1
ATOM 735 O O . GLY A 1 98 ? 53.313 21.000 18.841 1.00 34.87 97 GLY A O 1
ATOM 736 N N . SER A 1 99 ? 51.800 20.358 20.355 1.00 34.69 98 SER A N 1
ATOM 737 C CA . SER A 1 99 ? 51.771 18.984 19.853 1.00 34.34 98 SER A CA 1
ATOM 738 C C . SER A 1 99 ? 50.886 18.953 18.614 1.00 33.64 98 SER A C 1
ATOM 739 O O . SER A 1 99 ? 50.495 19.986 18.091 1.00 32.82 98 SER A O 1
ATOM 742 N N . ARG A 1 100 ? 50.571 17.754 18.156 1.00 32.73 99 ARG A N 1
ATOM 743 C CA . ARG A 1 100 ? 49.724 17.609 16.991 1.00 32.86 99 ARG A CA 1
ATOM 744 C C . ARG A 1 100 ? 48.384 17.040 17.430 1.00 30.71 99 ARG A C 1
ATOM 745 O O . ARG A 1 100 ? 47.677 16.388 16.679 1.00 28.64 99 ARG A O 1
ATOM 753 N N . LEU A 1 101 ? 48.050 17.298 18.688 1.00 28.37 100 LEU A N 1
ATOM 754 C CA . LEU A 1 101 ? 46.783 16.792 19.215 1.00 27.11 100 LEU A CA 1
ATOM 755 C C . LEU A 1 101 ? 45.609 17.371 18.445 1.00 26.45 100 LEU A C 1
ATOM 756 O O . LEU A 1 101 ? 44.615 16.691 18.201 1.00 27.62 100 LEU A O 1
ATOM 761 N N . GLY A 1 102 ? 45.738 18.630 18.048 1.00 25.49 101 GLY A N 1
ATOM 762 C CA . GLY A 1 102 ? 44.628 19.331 17.398 1.00 24.86 101 GLY A CA 1
ATOM 763 C C . GLY A 1 102 ? 44.326 18.629 16.091 1.00 25.35 101 GLY A C 1
ATOM 764 O O . GLY A 1 102 ? 43.210 18.259 15.791 1.00 23.44 101 GLY A O 1
ATOM 773 N N . SER A 1 104 ? 45.128 15.608 15.281 1.00 24.62 103 SER A N 1
ATOM 774 C CA . SER A 1 104 ? 44.728 14.205 15.477 1.00 24.79 103 SER A CA 1
ATOM 775 C C . SER A 1 104 ? 43.289 14.140 15.821 1.00 23.10 103 SER A C 1
ATOM 776 O O . SER A 1 104 ? 42.585 13.304 15.333 1.00 24.28 103 SER A O 1
ATOM 779 N N . ILE A 1 105 ? 42.854 15.015 16.696 1.00 23.10 104 ILE A N 1
ATOM 780 C CA . ILE A 1 105 ? 41.442 14.983 17.111 1.00 24.00 104 ILE A CA 1
ATOM 781 C C . ILE A 1 105 ? 40.547 15.360 15.940 1.00 23.77 104 ILE A C 1
ATOM 782 O O . ILE A 1 105 ? 39.501 14.811 15.787 1.00 25.01 104 ILE A O 1
ATOM 795 N N . GLN A 1 107 ? 41.278 14.862 12.680 1.00 22.64 106 GLN A N 1
ATOM 796 C CA . GLN A 1 107 ? 41.287 13.679 11.780 1.00 22.89 106 GLN A CA 1
ATOM 797 C C . GLN A 1 107 ? 40.368 12.555 12.299 1.00 22.58 106 GLN A C 1
ATOM 798 O O . GLN A 1 107 ? 39.666 11.909 11.524 1.00 21.42 106 GLN A O 1
ATOM 804 N N . GLU A 1 108 ? 40.381 12.314 13.608 1.00 22.79 107 GLU A N 1
ATOM 805 C CA . GLU A 1 108 ? 39.497 11.304 14.163 1.00 23.01 107 GLU A CA 1
ATOM 806 C C . GLU A 1 108 ? 38.080 11.746 13.977 1.00 23.01 107 GLU A C 1
ATOM 807 O O . GLU A 1 108 ? 37.201 10.944 13.661 1.00 24.02 107 GLU A O 1
ATOM 813 N N . THR A 1 109 ? 37.844 13.030 14.223 1.00 23.16 108 THR A N 1
ATOM 814 C CA . THR A 1 109 ? 36.497 13.603 14.038 1.00 21.97 108 THR A CA 1
ATOM 815 C C . THR A 1 109 ? 35.996 13.474 12.565 1.00 22.63 108 THR A C 1
ATOM 816 O O . THR A 1 109 ? 34.846 13.089 12.313 1.00 20.73 108 THR A O 1
ATOM 820 N N . ILE A 1 110 ? 36.854 13.750 11.582 1.00 22.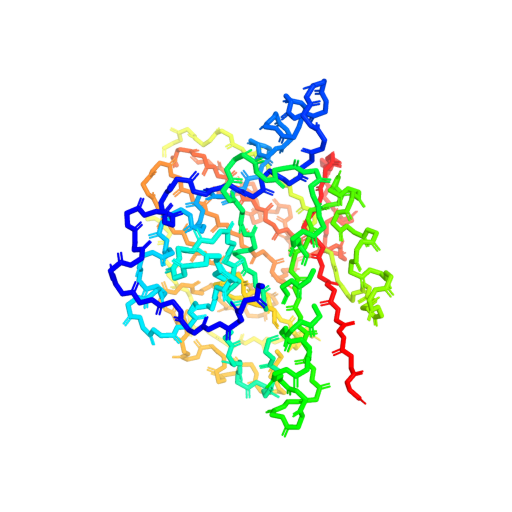56 109 ILE A N 1
ATOM 821 C CA . ILE A 1 110 ? 36.396 13.688 10.174 1.00 22.52 109 ILE A CA 1
ATOM 822 C C . ILE A 1 110 ? 35.981 12.278 9.831 1.00 22.70 109 ILE A C 1
ATOM 823 O O . ILE A 1 110 ? 34.965 12.045 9.173 1.00 22.99 109 ILE A O 1
ATOM 828 N N . GLN A 1 111 ? 36.751 11.334 10.337 1.00 24.14 110 GLN A N 1
ATOM 829 C CA . GLN A 1 111 ? 36.517 9.910 10.082 1.00 25.09 110 GLN A CA 1
ATOM 830 C C . GLN A 1 111 ? 35.234 9.453 10.757 1.00 25.02 110 GLN A C 1
ATOM 831 O O . GLN A 1 111 ? 34.393 8.796 10.155 1.00 25.29 110 GLN A O 1
ATOM 837 N N . PHE A 1 112 ? 35.118 9.832 12.018 1.00 24.77 111 PHE A N 1
ATOM 838 C CA . PHE A 1 112 ? 33.946 9.555 12.844 1.00 24.48 111 PHE A CA 1
ATOM 839 C C . PHE A 1 112 ? 32.626 10.085 12.275 1.00 23.68 111 PHE A C 1
ATOM 840 O O . PHE A 1 112 ? 31.570 9.482 12.503 1.00 23.92 111 PHE A O 1
ATOM 848 N N . LEU A 1 113 ? 32.676 11.171 11.503 1.00 22.55 112 LEU A N 1
ATOM 849 C CA . LEU A 1 113 ? 31.447 11.824 10.981 1.00 21.72 112 LEU A CA 1
ATOM 850 C C . LEU A 1 113 ? 31.183 11.486 9.516 1.00 21.88 112 LEU A C 1
ATOM 851 O O . LEU A 1 113 ? 30.152 11.815 8.971 1.00 21.60 112 LEU A O 1
ATOM 856 N N . ARG A 1 114 ? 32.104 10.744 8.921 1.00 22.20 113 ARG A N 1
ATOM 857 C CA . ARG A 1 114 ? 31.974 10.313 7.529 1.00 22.76 113 ARG A CA 1
ATOM 858 C C . ARG A 1 114 ? 30.714 9.461 7.423 1.00 21.55 113 ARG A C 1
ATOM 859 O O . ARG A 1 114 ? 30.581 8.453 8.103 1.00 22.09 113 ARG A O 1
ATOM 867 N N . GLY A 1 115 ? 29.780 9.901 6.590 1.00 20.97 114 GLY A N 1
ATOM 868 C CA . GLY A 1 115 ? 28.550 9.150 6.326 1.00 20.30 114 GLY A CA 1
ATOM 869 C C . GLY A 1 115 ? 27.376 9.564 7.182 1.00 20.19 114 GLY A C 1
ATOM 870 O O . GLY A 1 115 ? 26.234 9.145 6.951 1.00 20.12 114 GLY A O 1
ATOM 871 N N . LYS A 1 116 ? 27.692 10.391 8.168 1.00 19.55 115 LYS A N 1
ATOM 872 C CA . LYS A 1 116 ? 26.702 10.927 9.133 1.00 20.38 115 LYS A CA 1
ATOM 873 C C . LYS A 1 116 ? 26.194 12.312 8.726 1.00 21.14 115 LYS A C 1
ATOM 874 O O . LYS A 1 116 ? 25.115 12.743 9.117 1.00 20.53 115 LYS A O 1
ATOM 880 N N . THR A 1 117 ? 26.972 12.955 7.863 1.00 22.06 116 THR A N 1
ATOM 881 C CA . THR A 1 117 ? 26.667 14.304 7.374 1.00 22.18 116 THR A CA 1
ATOM 882 C C . THR A 1 117 ? 27.443 14.509 6.105 1.00 22.85 116 THR A C 1
ATOM 883 O O . THR A 1 117 ? 28.391 13.792 5.823 1.00 22.10 116 THR A O 1
ATOM 887 N N . GLU A 1 118 ? 27.019 15.501 5.338 1.00 24.60 117 GLU A N 1
ATOM 888 C CA . GLU A 1 118 ? 27.710 15.897 4.110 1.00 25.33 117 GLU A CA 1
ATOM 889 C C . GLU A 1 118 ? 28.673 17.073 4.330 1.00 24.65 117 GLU A C 1
ATOM 890 O O . GLU A 1 118 ? 29.575 17.300 3.529 1.00 24.18 117 GLU A O 1
ATOM 896 N N . ARG A 1 119 ? 28.459 17.784 5.440 1.00 24.60 118 ARG A N 1
ATOM 897 C CA . ARG A 1 119 ? 29.193 19.020 5.782 1.00 24.17 118 ARG A CA 1
ATOM 898 C C . ARG A 1 119 ? 29.557 19.210 7.243 1.00 23.18 118 ARG A C 1
ATOM 899 O O . ARG A 1 119 ? 28.755 18.997 8.164 1.00 22.66 118 ARG A O 1
ATOM 907 N N . LEU A 1 120 ? 30.776 19.695 7.415 1.00 21.43 119 LEU A N 1
ATOM 908 C CA . LEU A 1 120 ? 31.309 20.096 8.710 1.00 21.34 119 LEU A CA 1
ATOM 909 C C . LEU A 1 120 ? 31.621 21.576 8.597 1.00 21.40 119 LEU A C 1
ATOM 910 O O . LEU A 1 120 ? 32.078 22.053 7.558 1.00 20.90 119 LEU A O 1
ATOM 915 N N . ARG A 1 121 ? 31.348 22.279 9.684 1.00 21.21 120 ARG A N 1
ATOM 916 C CA . ARG A 1 121 ? 31.674 23.699 9.808 1.00 21.15 120 ARG A CA 1
ATOM 917 C C . ARG A 1 121 ? 32.383 23.971 11.116 1.00 21.02 120 ARG A C 1
ATOM 918 O O . ARG A 1 121 ? 32.224 23.244 12.100 1.00 19.53 120 ARG A O 1
ATOM 926 N N . SER A 1 122 ? 33.139 25.065 11.110 1.00 21.81 121 SER A N 1
ATOM 927 C CA . SER A 1 122 ? 33.873 25.503 12.288 1.00 22.21 121 SER A CA 1
ATOM 928 C C . SER A 1 122 ? 34.208 26.986 12.182 1.00 22.42 121 SER A C 1
ATOM 929 O O . SER A 1 122 ? 34.465 27.517 11.086 1.00 21.11 121 SER A O 1
ATOM 932 N N . ALA A 1 123 ? 34.269 27.614 13.359 1.00 20.64 122 ALA A N 1
ATOM 933 C CA . ALA A 1 123 ? 34.599 28.994 13.449 1.00 21.14 122 ALA A CA 1
ATOM 934 C C . ALA A 1 123 ? 36.040 29.159 13.941 1.00 21.26 122 ALA A C 1
ATOM 935 O O . ALA A 1 123 ? 36.448 28.586 14.966 1.00 21.27 122 ALA A O 1
ATOM 937 N N . VAL A 1 124 ? 36.804 29.937 13.179 1.00 21.82 123 VAL A N 1
ATOM 938 C CA . VAL A 1 124 ? 38.223 30.207 13.474 1.00 21.45 123 VAL A CA 1
ATOM 939 C C . VAL A 1 124 ? 38.559 31.711 13.436 1.00 21.15 123 VAL A C 1
ATOM 940 O O . VAL A 1 124 ? 38.194 32.401 12.509 1.00 18.51 123 VAL A O 1
ATOM 944 N N . TYR A 1 125 ? 39.208 32.215 14.491 1.00 19.46 124 TYR A N 1
ATOM 945 C CA . TYR A 1 125 ? 39.612 33.628 14.510 1.00 20.29 124 TYR A CA 1
ATOM 946 C C . TYR A 1 125 ? 40.587 33.911 13.379 1.00 20.55 124 TYR A C 1
ATOM 947 O O . TYR A 1 125 ? 41.434 33.097 13.067 1.00 20.32 124 TYR A O 1
ATOM 956 N N . SER A 1 126 ? 40.438 35.081 12.772 1.00 21.51 125 SER A N 1
ATOM 957 C CA . SER A 1 126 ? 41.265 35.530 11.627 1.00 20.63 125 SER A CA 1
ATOM 958 C C . SER A 1 126 ? 42.763 35.604 11.989 1.00 20.98 125 SER A C 1
ATOM 959 O O . SER A 1 126 ? 43.627 35.516 11.125 1.00 19.87 125 SER A O 1
ATOM 962 N N . TRP A 1 127 ? 43.068 35.768 13.272 1.00 20.31 126 TRP A N 1
ATOM 963 C CA . TRP A 1 127 ? 44.495 35.847 13.735 1.00 19.45 126 TRP A CA 1
ATOM 964 C C . TRP A 1 127 ? 45.087 34.489 14.126 1.00 20.08 126 TRP A C 1
ATOM 965 O O . TRP A 1 127 ? 46.275 34.360 14.440 1.00 20.22 126 TRP A O 1
ATOM 976 N N . ASN A 1 128 ? 44.242 33.458 14.140 1.00 20.81 127 ASN A N 1
ATOM 977 C CA . ASN A 1 128 ? 44.673 32.143 14.631 1.00 20.78 127 ASN A CA 1
ATOM 978 C C . ASN A 1 128 ? 45.258 31.328 13.498 1.00 21.06 127 ASN A C 1
ATOM 979 O O . ASN A 1 128 ? 44.680 30.376 13.008 1.00 19.43 127 ASN A O 1
ATOM 984 N N . GLU A 1 129 ? 46.450 31.753 13.114 1.00 21.92 128 GLU A N 1
ATOM 985 C CA . GLU A 1 129 ? 47.102 31.248 11.944 1.00 22.61 128 GLU A CA 1
ATOM 986 C C . GLU A 1 129 ? 47.334 29.736 11.979 1.00 23.81 128 GLU A C 1
ATOM 987 O O . GLU A 1 129 ? 47.124 29.083 10.975 1.00 23.64 128 GLU A O 1
ATOM 993 N N . PRO A 1 130 ? 47.826 29.181 13.117 1.00 24.46 129 PRO A N 1
ATOM 994 C CA . PRO A 1 130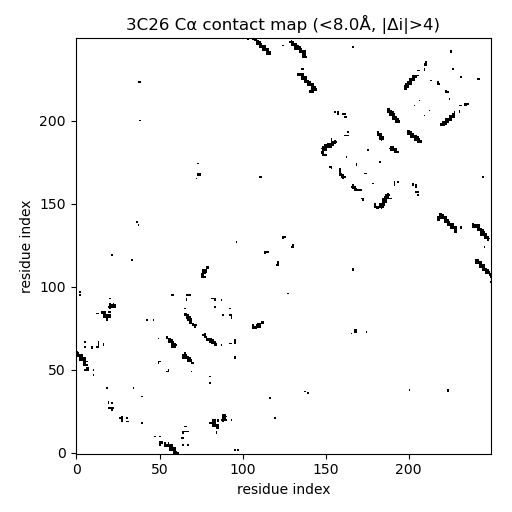 ? 48.024 27.725 13.181 1.00 23.98 129 PRO A CA 1
ATOM 995 C C . PRO A 1 130 ? 46.706 26.955 12.985 1.00 24.88 129 PRO A C 1
ATOM 996 O O . PRO A 1 130 ? 46.658 25.945 12.307 1.00 23.59 129 PRO A O 1
ATOM 1000 N N . SER A 1 131 ? 45.639 27.439 13.580 1.00 24.85 130 SER A N 1
ATOM 1001 C CA A SER A 1 131 ? 44.345 26.781 13.409 0.50 25.31 130 SER A CA 1
ATOM 1002 C CA B SER A 1 131 ? 44.331 26.807 13.421 0.50 25.19 130 SER A CA 1
ATOM 1003 C C . SER A 1 131 ? 43.812 26.951 11.992 1.00 25.16 130 SER A C 1
ATOM 1004 O O . SER A 1 131 ? 43.245 26.035 11.443 1.00 26.15 130 SER A O 1
ATOM 1009 N N . LEU A 1 132 ? 44.030 28.122 11.399 1.00 25.24 131 LEU A N 1
ATOM 1010 C CA . LEU A 1 132 ? 43.580 28.394 10.006 1.00 24.73 131 LEU A CA 1
ATOM 1011 C C . LEU A 1 132 ? 44.347 27.468 9.048 1.00 24.27 131 LEU A C 1
ATOM 1012 O O . LEU A 1 132 ? 43.810 26.925 8.095 1.00 24.21 131 LEU A O 1
ATOM 1017 N N . ARG A 1 133 ? 45.628 27.314 9.311 1.00 23.47 132 ARG A N 1
ATOM 1018 C CA . ARG A 1 133 ? 46.471 26.392 8.526 1.00 23.59 132 ARG A CA 1
ATOM 1019 C C . ARG A 1 133 ? 46.015 24.938 8.680 1.00 23.33 132 ARG A C 1
ATOM 1020 O O . ARG A 1 133 ? 46.002 24.158 7.733 1.00 22.43 132 ARG A O 1
ATOM 1028 N N . LEU A 1 134 ? 45.602 24.596 9.880 1.00 23.87 133 LEU A N 1
ATOM 1029 C CA . LEU A 1 134 ? 45.159 23.210 10.190 1.00 23.84 133 LEU A CA 1
ATOM 1030 C C . LEU A 1 134 ? 43.875 22.896 9.413 1.00 23.27 133 LEU A C 1
ATOM 1031 O O . LEU A 1 134 ? 43.799 21.898 8.683 1.00 23.59 133 LEU A O 1
ATOM 1036 N N . VAL A 1 135 ? 42.888 23.785 9.507 1.00 22.75 134 VAL A N 1
ATOM 1037 C CA . VAL A 1 135 ? 41.613 23.562 8.808 1.00 22.49 134 VAL A CA 1
ATOM 1038 C C . VAL A 1 135 ? 41.815 23.533 7.293 1.00 22.53 134 VAL A C 1
ATOM 1039 O O . VAL A 1 135 ? 41.232 22.718 6.586 1.00 22.71 134 VAL A O 1
ATOM 1043 N N . HIS A 1 136 ? 42.677 24.399 6.805 1.00 23.17 135 HIS A N 1
ATOM 1044 C CA . HIS A 1 136 ? 42.951 24.497 5.384 1.00 23.26 135 HIS A CA 1
ATOM 1045 C C . HIS A 1 136 ? 43.569 23.203 4.923 1.00 23.27 135 HIS A C 1
ATOM 1046 O O . HIS A 1 136 ? 43.136 22.578 3.970 1.00 22.65 135 HIS A O 1
ATOM 1053 N N . ARG A 1 137 ? 44.616 22.813 5.627 1.00 23.75 136 ARG A N 1
ATOM 1054 C CA . ARG A 1 137 ? 45.347 21.572 5.320 1.00 24.52 136 ARG A CA 1
ATOM 1055 C C . ARG A 1 137 ? 44.436 20.348 5.304 1.00 25.01 136 ARG A C 1
ATOM 1056 O O . ARG A 1 137 ? 44.624 19.398 4.522 1.00 24.58 136 ARG A O 1
ATOM 1061 N N . LEU A 1 138 ? 43.427 20.395 6.163 1.00 24.13 137 LEU A N 1
ATOM 1062 C CA . LEU A 1 138 ? 42.481 19.265 6.296 1.00 24.65 137 LEU A CA 1
ATOM 1063 C C . LEU A 1 138 ? 41.393 19.298 5.230 1.00 24.39 137 LEU A C 1
ATOM 1064 O O . LEU A 1 138 ? 40.626 18.338 5.064 1.00 26.87 137 LEU A O 1
ATOM 1069 N N . GLY A 1 139 ? 41.375 20.367 4.446 1.00 23.77 138 GLY A N 1
ATOM 1070 C CA . GLY A 1 139 ? 40.447 20.455 3.313 1.00 23.62 138 GLY A CA 1
ATOM 1071 C C . GLY A 1 139 ? 39.163 21.258 3.498 1.00 22.34 138 GLY A C 1
ATOM 1072 O O . GLY A 1 139 ? 38.212 21.171 2.729 1.00 23.17 138 GLY A O 1
ATOM 1073 N N . PHE A 1 140 ? 39.156 22.049 4.543 1.00 22.36 139 PHE A N 1
ATOM 1074 C CA . PHE A 1 140 ? 38.117 23.043 4.754 1.00 21.04 139 PHE A CA 1
ATOM 1075 C C . PHE A 1 140 ? 38.431 24.265 3.875 1.00 20.94 139 PHE A C 1
ATOM 1076 O O . PHE A 1 140 ? 39.572 24.512 3.511 1.00 18.18 139 PHE A O 1
ATOM 1084 N N . HIS A 1 141 ? 37.387 25.006 3.544 1.00 21.37 140 HIS A N 1
ATOM 1085 C CA . HIS A 1 141 ? 37.506 26.291 2.852 1.00 22.72 140 HIS A CA 1
ATOM 1086 C C . HIS A 1 141 ? 36.644 27.339 3.531 1.00 23.02 140 HIS A C 1
ATOM 1087 O O . HIS A 1 141 ? 35.597 27.040 4.039 1.00 22.02 140 HIS A O 1
ATOM 1094 N N . GLN A 1 142 ? 37.160 28.553 3.632 1.00 23.52 141 GLN A N 1
ATOM 1095 C CA . GLN A 1 142 ? 36.412 29.651 4.241 1.00 24.14 141 GLN A CA 1
ATOM 1096 C C . GLN A 1 142 ? 35.149 30.006 3.465 1.00 24.63 141 GLN A C 1
ATOM 1097 O O . GLN A 1 142 ? 35.207 30.234 2.263 1.00 24.46 141 GLN A O 1
ATOM 1103 N N . VAL A 1 143 ? 34.014 30.087 4.161 1.00 23.96 142 VAL A N 1
ATOM 1104 C CA . VAL A 1 143 ? 32.749 30.387 3.480 1.00 23.24 142 VAL A CA 1
ATOM 1105 C C . VAL A 1 143 ? 32.124 31.696 3.949 1.00 23.51 142 VAL A C 1
ATOM 1106 O O . VAL A 1 143 ? 31.258 32.278 3.280 1.00 22.62 142 VAL A O 1
ATOM 1110 N N . GLU A 1 144 ? 32.525 32.151 5.122 1.00 22.23 143 GLU A N 1
ATOM 1111 C CA . GLU A 1 144 ? 32.008 33.420 5.624 1.00 22.26 143 GLU A CA 1
ATOM 1112 C C . GLU A 1 144 ? 32.941 34.073 6.642 1.00 22.39 143 GLU A C 1
ATOM 1113 O O . GLU A 1 144 ? 33.852 33.438 7.187 1.00 21.28 143 GLU A O 1
ATOM 1119 N N . GLU A 1 145 ? 32.681 35.343 6.930 1.00 22.55 144 GLU A N 1
ATOM 1120 C CA . GLU A 1 145 ? 33.514 36.049 7.896 1.00 23.26 144 GLU A CA 1
ATOM 1121 C C . GLU A 1 145 ? 32.727 37.137 8.612 1.00 22.87 144 GLU A C 1
ATOM 1122 O O . GLU A 1 145 ? 31.924 37.842 7.988 1.00 22.76 144 GLU A O 1
ATOM 1128 N N . TYR A 1 146 ? 32.954 37.241 9.928 1.00 22.51 145 TYR A N 1
ATOM 1129 C CA . TYR A 1 146 ? 32.281 38.213 10.817 1.00 22.08 145 TYR A CA 1
ATOM 1130 C C . TYR A 1 146 ? 33.273 39.097 11.565 1.00 22.14 145 TYR A C 1
ATOM 1131 O O . TYR A 1 146 ? 33.726 38.742 12.662 1.00 22.20 145 TYR A O 1
ATOM 1140 N N . PRO A 1 147 ? 33.615 40.263 10.988 1.00 22.50 146 PRO A N 1
ATOM 1141 C CA . PRO A 1 147 ? 34.459 41.212 11.689 1.00 22.21 146 PRO A CA 1
ATOM 1142 C C . PRO A 1 147 ? 33.909 41.506 13.078 1.00 22.24 146 PRO A C 1
ATOM 1143 O O . PRO A 1 147 ? 32.706 41.526 13.276 1.00 20.97 146 PRO A O 1
ATOM 1147 N N . ILE A 1 148 ? 34.818 41.701 14.029 1.00 22.40 147 ILE A N 1
ATOM 1148 C CA . ILE A 1 148 ? 34.484 41.852 15.461 1.00 22.52 147 ILE A CA 1
ATOM 1149 C C . ILE A 1 148 ? 34.679 43.274 15.980 1.00 23.53 147 ILE A C 1
ATOM 1150 O O . ILE A 1 148 ? 35.727 43.840 15.816 1.00 24.95 147 ILE A O 1
ATOM 1155 N N . TYR A 1 149 ? 33.656 43.824 16.612 1.00 24.18 148 TYR A N 1
ATOM 1156 C CA . TYR A 1 149 ? 33.647 45.197 17.155 1.00 24.08 148 TYR A CA 1
ATOM 1157 C C . TYR A 1 149 ? 33.314 45.137 18.600 1.00 23.45 148 TYR A C 1
ATOM 1158 O O . TYR A 1 149 ? 32.231 44.703 18.964 1.00 23.30 148 TYR A O 1
ATOM 1167 N N . THR A 1 150 ? 34.259 45.554 19.435 1.00 23.58 149 THR A N 1
ATOM 1168 C CA . THR A 1 150 ? 34.093 45.496 20.872 1.00 24.17 149 THR A CA 1
ATOM 1169 C C . THR A 1 150 ? 33.939 46.882 21.440 1.00 24.93 149 THR A C 1
ATOM 1170 O O . THR A 1 150 ? 34.679 47.800 21.114 1.00 23.29 149 THR A O 1
ATOM 1174 N N . PHE A 1 151 ? 32.953 47.003 22.316 1.00 26.76 150 PHE A N 1
ATOM 1175 C CA . PHE A 1 151 ? 32.580 48.269 22.930 1.00 27.93 150 PHE A CA 1
ATOM 1176 C C . PHE A 1 151 ? 32.570 48.182 24.421 1.00 30.32 150 PHE A C 1
ATOM 1177 O O . PHE A 1 151 ? 32.367 47.123 25.029 1.00 30.55 150 PHE A O 1
ATOM 1185 N N . GLN A 1 152 ? 32.829 49.320 25.025 1.00 33.46 151 GLN A N 1
ATOM 1186 C CA . GLN A 1 152 ? 32.776 49.379 26.466 1.00 36.21 151 GLN A CA 1
ATOM 1187 C C . GLN A 1 152 ? 31.528 50.098 26.755 1.00 39.00 151 GLN A C 1
ATOM 1188 O O . GLN A 1 152 ? 31.449 51.322 26.643 1.00 38.75 151 GLN A O 1
ATOM 1194 N N . GLY A 1 153 ? 30.539 49.234 27.015 1.00 42.60 152 GLY A N 1
ATOM 1195 C CA . GLY A 1 153 ? 29.145 49.572 27.329 1.00 44.68 152 GLY A CA 1
ATOM 1196 C C . GLY A 1 153 ? 29.005 50.189 28.712 1.00 47.22 152 GLY A C 1
ATOM 1197 O O . GLY A 1 153 ? 29.377 49.585 29.751 1.00 47.92 152 GLY A O 1
ATOM 1198 N N . GLY A 1 154 ? 28.436 51.394 28.706 1.00 48.81 153 GLY A N 1
ATOM 1199 C CA . GLY A 1 154 ? 28.308 52.212 29.906 1.00 50.17 153 GLY A CA 1
ATOM 1200 C C . GLY A 1 154 ? 26.955 52.395 30.567 1.00 51.15 153 GLY A C 1
ATOM 1201 O O . GLY A 1 154 ? 26.870 52.378 31.798 1.00 52.38 153 GLY A O 1
ATOM 1202 N N . SER A 1 155 ? 25.901 52.573 29.777 1.00 51.93 154 SER A N 1
ATOM 1203 C CA . SER A 1 155 ? 24.557 52.902 30.329 1.00 52.47 154 SER A CA 1
ATOM 1204 C C . SER A 1 155 ? 23.871 51.796 31.159 1.00 52.67 154 SER A C 1
ATOM 1205 O O . SER A 1 155 ? 23.310 50.833 30.625 1.00 52.86 154 SER A O 1
ATOM 1207 N N . ALA A 1 160 ? 16.476 45.375 28.517 1.00 42.29 159 ALA A N 1
ATOM 1208 C CA . ALA A 1 160 ? 16.351 46.467 27.543 1.00 41.51 159 ALA A CA 1
ATOM 1209 C C . ALA A 1 160 ? 16.722 45.905 26.159 1.00 40.66 159 ALA A C 1
ATOM 1210 O O . ALA A 1 160 ? 16.581 46.559 25.100 1.00 40.99 159 ALA A O 1
ATOM 1212 N N . LEU A 1 161 ? 17.229 44.676 26.213 1.00 38.50 160 LEU A N 1
ATOM 1213 C CA . LEU A 1 161 ? 17.463 43.868 25.029 1.00 36.32 160 LEU A CA 1
ATOM 1214 C C . LEU A 1 161 ? 16.426 42.763 25.142 1.00 35.60 160 LEU A C 1
ATOM 1215 O O . LEU A 1 161 ? 16.467 41.893 26.036 1.00 35.19 160 LEU A O 1
ATOM 1220 N N . LYS A 1 162 ? 15.483 42.856 24.225 1.00 34.46 161 LYS A N 1
ATOM 1221 C CA . LYS A 1 162 ? 14.344 41.969 24.156 1.00 33.96 161 LYS A CA 1
ATOM 1222 C C . LYS A 1 162 ? 14.208 41.418 22.727 1.00 33.24 161 LYS A C 1
ATOM 1223 O O . LYS A 1 162 ? 14.567 42.083 21.763 1.00 33.29 161 LYS A O 1
ATOM 1229 N N . PRO A 1 163 ? 13.699 40.191 22.595 1.00 32.83 162 PRO A N 1
ATOM 1230 C CA . PRO A 1 163 ? 13.582 39.610 21.274 1.00 32.67 162 PRO A CA 1
ATOM 1231 C C . PRO A 1 163 ? 12.503 40.239 20.441 1.00 33.23 162 PRO A C 1
ATOM 1232 O O . PRO A 1 163 ? 11.513 40.683 20.967 1.00 33.69 162 PRO A O 1
ATOM 1236 N N . VAL A 1 164 ? 12.719 40.274 19.132 1.00 33.68 163 VAL A N 1
ATOM 1237 C CA . VAL A 1 164 ? 11.699 40.749 18.175 1.00 33.99 163 VAL A CA 1
ATOM 1238 C C . VAL A 1 164 ? 11.383 39.613 17.206 1.00 34.45 163 VAL A C 1
ATOM 1239 O O . VAL A 1 164 ? 12.243 39.029 16.562 1.00 33.22 163 VAL A O 1
ATOM 1243 N N . ASN A 1 165 ? 10.108 39.306 17.131 1.00 35.82 164 ASN A N 1
ATOM 1244 C CA . ASN A 1 165 ? 9.680 38.094 16.464 1.00 37.32 164 ASN A CA 1
ATOM 1245 C C . ASN A 1 165 ? 8.762 38.307 15.277 1.00 37.53 164 ASN A C 1
ATOM 1246 O O . ASN A 1 165 ? 7.583 37.930 15.293 1.00 38.20 164 ASN A O 1
ATOM 1251 N N . GLU A 1 166 ? 9.342 38.925 14.254 1.00 37.33 165 GLU A N 1
ATOM 1252 C CA . GLU A 1 166 ? 8.669 39.201 12.994 1.00 36.74 165 GLU A CA 1
ATOM 1253 C C . GLU A 1 166 ? 9.253 38.380 11.852 1.00 35.76 165 GLU A C 1
ATOM 1254 O O . GLU A 1 166 ? 10.066 37.495 12.049 1.00 35.95 165 GLU A O 1
ATOM 1260 N N . ARG A 1 167 ? 8.825 38.714 10.647 1.00 34.64 166 ARG A N 1
ATOM 1261 C CA . ARG A 1 167 ? 9.256 37.998 9.440 1.00 33.76 166 ARG A CA 1
ATOM 1262 C C . ARG A 1 167 ? 10.538 38.579 8.857 1.00 32.32 166 ARG A C 1
ATOM 1263 O O . ARG A 1 167 ? 10.745 39.784 8.839 1.00 32.67 166 ARG A O 1
ATOM 1265 N N . TYR A 1 168 ? 11.383 37.670 8.397 1.00 30.89 167 TYR A N 1
ATOM 1266 C CA . TYR A 1 168 ? 12.651 38.002 7.771 1.00 30.43 167 TYR A CA 1
ATOM 1267 C C . TYR A 1 168 ? 12.464 38.108 6.271 1.00 30.24 167 TYR A C 1
ATOM 1268 O O . TYR A 1 168 ? 12.251 37.108 5.562 1.00 30.81 167 TYR A O 1
ATOM 1277 N N . ALA A 1 169 ? 12.575 39.342 5.822 1.00 29.39 168 ALA A N 1
ATOM 1278 C CA . ALA A 1 169 ? 12.376 39.710 4.416 1.00 29.38 168 ALA A CA 1
ATOM 1279 C C . ALA A 1 169 ? 13.714 39.804 3.710 1.00 28.37 168 ALA A C 1
ATOM 1280 O O . ALA A 1 169 ? 13.802 40.059 2.525 1.00 29.66 168 ALA A O 1
ATOM 1282 N N . GLY A 1 170 ? 14.754 39.591 4.480 1.00 28.01 169 GLY A N 1
ATOM 1283 C CA . GLY A 1 170 ? 16.128 39.639 4.012 1.00 27.68 169 GLY A CA 1
ATOM 1284 C C . GLY A 1 170 ? 16.480 38.465 3.108 1.00 27.55 169 GLY A C 1
ATOM 1285 O O . GLY A 1 170 ? 15.692 37.527 2.923 1.00 27.12 169 GLY A O 1
ATOM 1286 N N . ARG A 1 171 ? 17.729 38.504 2.663 1.00 26.57 170 ARG A N 1
ATOM 1287 C CA . ARG A 1 171 ? 18.219 37.693 1.575 1.00 26.72 170 ARG A CA 1
ATOM 1288 C C . ARG A 1 171 ? 19.260 36.680 1.934 1.00 27.01 170 ARG A C 1
ATOM 1289 O O . ARG A 1 171 ? 19.754 35.948 1.062 1.00 26.70 170 ARG A O 1
ATOM 1297 N N . TRP A 1 172 ? 19.634 36.662 3.207 1.00 26.23 171 TRP A N 1
ATOM 1298 C CA . TRP A 1 172 ? 20.566 35.659 3.686 1.00 26.12 171 TRP A CA 1
ATOM 1299 C C . TRP A 1 172 ? 19.795 34.437 4.170 1.00 26.79 171 TRP A C 1
ATOM 1300 O O . TRP A 1 172 ? 18.657 34.556 4.645 1.00 28.08 171 TRP A O 1
ATOM 1311 N N . ARG A 1 173 ? 20.392 33.270 3.963 1.00 25.20 172 ARG A N 1
ATOM 1312 C CA . ARG A 1 173 ? 19.807 31.998 4.381 1.00 23.73 172 ARG A CA 1
ATOM 1313 C C . ARG A 1 173 ? 20.692 31.190 5.267 1.00 22.64 172 ARG A C 1
ATOM 1314 O O . ARG A 1 173 ? 20.321 30.110 5.653 1.00 21.21 172 ARG A O 1
ATOM 1322 N N . CYS A 1 174 ? 21.911 31.662 5.472 1.00 23.28 173 CYS A N 1
ATOM 1323 C CA . CYS A 1 174 ? 22.828 31.023 6.458 1.00 23.60 173 CYS A CA 1
ATOM 1324 C C . CYS A 1 174 ? 23.143 32.087 7.437 1.00 23.91 173 CYS A C 1
ATOM 1325 O O . CYS A 1 174 ? 23.346 33.236 7.052 1.00 24.13 173 CYS A O 1
ATOM 1328 N N . PHE A 1 175 ? 23.141 31.682 8.701 1.00 23.83 174 PHE A N 1
ATOM 1329 C CA . PHE A 1 175 ? 23.269 32.563 9.847 1.00 24.08 174 PHE A CA 1
ATOM 1330 C C . PHE A 1 175 ? 24.055 31.957 10.979 1.00 22.88 174 PHE A C 1
ATOM 1331 O O . PHE A 1 175 ? 24.112 30.763 11.142 1.00 21.32 174 PHE A O 1
ATOM 1339 N N . PHE A 1 176 ? 24.630 32.839 11.779 1.00 23.79 175 PHE A N 1
ATOM 1340 C CA . PHE A 1 176 ? 25.277 32.468 13.034 1.00 24.09 175 PHE A CA 1
ATOM 1341 C C . PHE A 1 176 ? 24.205 32.526 14.075 1.00 25.30 175 PHE A C 1
ATOM 1342 O O . PHE A 1 176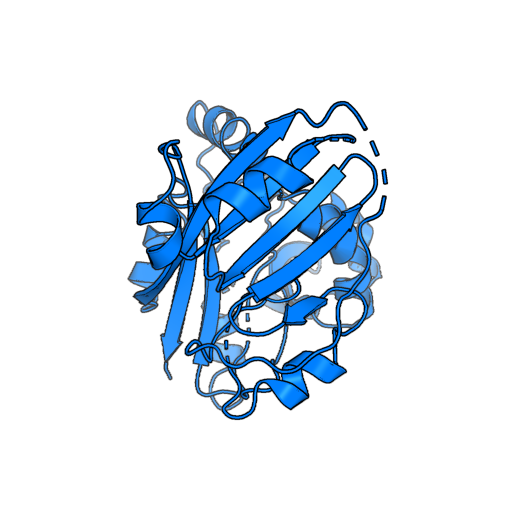 ? 23.609 33.573 14.296 1.00 28.35 175 PHE A O 1
ATOM 1350 N N . ILE A 1 177 ? 23.896 31.377 14.654 1.00 24.84 176 ILE A N 1
ATOM 1351 C CA . ILE A 1 177 ? 22.980 31.326 15.748 1.00 24.67 176 ILE A CA 1
ATOM 1352 C C . ILE A 1 177 ? 23.591 30.497 16.879 1.00 24.70 176 ILE A C 1
ATOM 1353 O O . ILE A 1 177 ? 23.989 29.346 16.685 1.00 24.57 176 ILE A O 1
ATOM 1358 N N . ASP A 1 178 ? 23.659 31.087 18.057 1.00 24.12 177 ASP A N 1
ATOM 1359 C CA . ASP A 1 178 ? 24.256 30.377 19.210 1.00 23.49 177 ASP A CA 1
ATOM 1360 C C . ASP A 1 178 ? 25.542 29.661 18.815 1.00 23.39 177 ASP A C 1
ATOM 1361 O O . ASP A 1 178 ? 25.712 28.464 19.043 1.00 23.39 177 ASP A O 1
ATOM 1366 N N . TRP A 1 179 ? 26.423 30.413 18.163 1.00 23.29 178 TRP A N 1
ATOM 1367 C CA . TRP A 1 179 ? 27.787 29.975 17.762 1.00 22.64 178 TRP A CA 1
ATOM 1368 C C . TRP A 1 179 ? 27.872 28.823 16.767 1.00 23.42 178 TRP A C 1
ATOM 1369 O O . TRP A 1 179 ? 28.904 28.153 16.632 1.00 24.01 178 TRP A O 1
ATOM 1380 N N . LYS A 1 180 ? 26.760 28.626 16.091 1.00 23.29 179 LYS A N 1
ATOM 1381 C CA . LYS A 1 180 ? 26.600 27.637 15.053 1.00 23.39 179 LYS A CA 1
ATOM 1382 C C . LYS A 1 180 ? 26.206 28.373 13.766 1.00 24.34 179 LYS A C 1
ATOM 1383 O O . LYS A 1 180 ? 25.311 29.194 13.762 1.00 25.50 179 LYS A O 1
ATOM 1389 N N . TYR A 1 181 ? 26.923 28.089 12.682 1.00 24.33 180 TYR A N 1
ATOM 1390 C CA . TYR A 1 181 ? 26.583 28.636 11.374 1.00 24.48 180 TYR A CA 1
ATOM 1391 C C . TYR A 1 181 ? 25.695 27.612 10.643 1.00 24.15 180 TYR A C 1
ATOM 1392 O O . TYR A 1 181 ? 26.136 26.538 10.232 1.00 23.02 180 TYR A O 1
ATOM 1409 N N . CYS A 1 183 ? 22.076 26.926 7.975 1.00 26.28 182 CYS A N 1
ATOM 1410 C CA . CYS A 1 183 ? 21.238 27.397 6.897 1.00 28.31 182 CYS A CA 1
ATOM 1411 C C . CYS A 1 183 ? 19.855 26.781 6.973 1.00 30.30 182 CYS A C 1
ATOM 1412 O O . CYS A 1 183 ? 19.637 25.698 7.529 1.00 28.35 182 CYS A O 1
ATOM 1415 N N . SER A 1 184 ? 18.913 27.542 6.462 1.00 32.97 183 SER A N 1
ATOM 1416 C CA . SER A 1 184 ? 17.545 27.051 6.306 1.00 36.05 183 SER A CA 1
ATOM 1417 C C . SER A 1 184 ? 16.784 27.896 5.286 1.00 38.42 183 SER A C 1
ATOM 1418 O O . SER A 1 184 ? 16.689 29.123 5.429 1.00 38.79 183 SER A O 1
ATOM 1421 N N . ASP A 1 185 ? 16.279 27.191 4.262 1.00 41.28 184 ASP A N 1
ATOM 1422 C CA . ASP A 1 185 ? 15.519 27.749 3.080 1.00 43.02 184 ASP A CA 1
ATOM 1423 C C . ASP A 1 185 ? 14.420 28.645 3.529 1.00 43.66 184 ASP A C 1
ATOM 1424 O O . ASP A 1 185 ? 14.056 29.650 2.902 1.00 43.30 184 ASP A O 1
ATOM 1429 N N . ASP A 1 186 ? 13.832 28.153 4.591 1.00 44.79 185 ASP A N 1
ATOM 1430 C CA . ASP A 1 186 ? 12.797 28.842 5.286 1.00 45.63 185 ASP A CA 1
ATOM 1431 C C . ASP A 1 186 ? 13.352 29.185 6.638 1.00 46.05 185 ASP A C 1
ATOM 1432 O O . ASP A 1 186 ? 13.361 28.314 7.507 1.00 46.28 185 ASP A O 1
ATOM 1437 N N . PRO A 1 187 ? 13.824 30.451 6.820 1.00 46.60 186 PRO A N 1
ATOM 1438 C CA . PRO A 1 187 ? 14.414 30.954 8.094 1.00 46.51 186 PRO A CA 1
ATOM 1439 C C . PRO A 1 187 ? 13.403 30.985 9.248 1.00 46.73 186 PRO A C 1
ATOM 1440 O O . PRO A 1 187 ? 13.764 31.279 10.382 1.00 46.61 186 PRO A O 1
ATOM 1444 N N . ASP A 1 188 ? 12.148 30.651 8.926 1.00 47.17 187 ASP A N 1
ATOM 1445 C CA . ASP A 1 188 ? 11.013 30.640 9.887 1.00 46.96 187 ASP A CA 1
ATOM 1446 C C . ASP A 1 188 ? 11.202 29.531 10.907 1.00 46.92 187 ASP A C 1
ATOM 1447 O O . ASP A 1 188 ? 10.791 29.655 12.062 1.00 46.58 187 ASP A O 1
ATOM 1449 N N . ILE A 1 189 ? 11.841 28.453 10.454 1.00 47.10 188 ILE A N 1
ATOM 1450 C CA . ILE A 1 189 ? 12.175 27.303 11.330 1.00 46.91 188 ILE A CA 1
ATOM 1451 C C . ILE A 1 189 ? 13.266 27.705 12.340 1.00 46.63 188 ILE A C 1
ATOM 1452 O O . ILE A 1 189 ? 13.057 27.680 13.549 1.00 45.62 188 ILE A O 1
ATOM 1457 N N . ILE A 1 190 ? 14.433 28.042 11.811 1.00 46.80 189 ILE A N 1
ATOM 1458 C CA . ILE A 1 190 ? 15.524 28.544 12.630 1.00 47.06 189 ILE A CA 1
ATOM 1459 C C . ILE A 1 190 ? 14.940 29.568 13.606 1.00 47.43 189 ILE A C 1
ATOM 1460 O O . ILE A 1 190 ? 15.224 29.570 14.814 1.00 47.70 189 ILE A O 1
ATOM 1462 N N . HIS A 1 191 ? 14.060 30.404 13.078 1.00 47.45 190 HIS A N 1
ATOM 1463 C CA . HIS A 1 191 ? 13.511 31.517 13.856 1.00 47.25 190 HIS A CA 1
ATOM 1464 C C . HIS A 1 191 ? 12.728 31.067 15.085 1.00 47.03 190 HIS A C 1
ATOM 1465 O O . HIS A 1 191 ? 13.004 31.503 16.20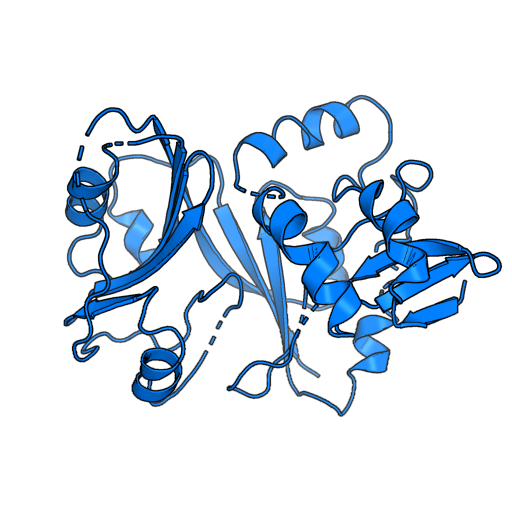4 1.00 47.38 190 HIS A O 1
ATOM 1472 N N . GLU A 1 192 ? 11.762 30.189 14.881 1.00 46.70 191 GLU A N 1
ATOM 1473 C CA . GLU A 1 192 ? 10.875 29.764 15.971 1.00 46.39 191 GLU A CA 1
ATOM 1474 C C . GLU A 1 192 ? 11.625 28.932 17.013 1.00 45.80 191 GLU A C 1
ATOM 1475 O O . GLU A 1 192 ? 11.113 28.620 18.078 1.00 46.13 191 GLU A O 1
ATOM 1477 N N . GLU A 1 193 ? 12.870 28.618 16.705 1.00 45.47 192 GLU A N 1
ATOM 1478 C CA . GLU A 1 193 ? 13.691 27.755 17.572 1.00 44.61 192 GLU A CA 1
ATOM 1479 C C . GLU A 1 193 ? 14.573 28.509 18.583 1.00 42.04 192 GLU A C 1
ATOM 1480 O O . GLU A 1 193 ? 14.846 28.032 19.687 1.00 42.75 192 GLU A O 1
ATOM 1486 N N . TYR A 1 194 ? 15.035 29.681 18.198 1.00 39.15 193 TYR A N 1
ATOM 1487 C CA . TYR A 1 194 ? 15.876 30.515 19.103 1.00 36.75 193 TYR A CA 1
ATOM 1488 C C . TYR A 1 194 ? 15.238 31.875 19.285 1.00 34.67 193 TYR A C 1
ATOM 1489 O O . TYR A 1 194 ? 15.902 32.904 19.384 1.00 32.00 193 TYR A O 1
ATOM 1498 N N . SER A 1 195 ? 13.915 31.812 19.353 1.00 32.62 194 SER A N 1
ATOM 1499 C CA . SER A 1 195 ? 13.043 32.986 19.338 1.00 31.35 194 SER A CA 1
ATOM 1500 C C . SER A 1 195 ? 13.313 34.026 20.440 1.00 29.50 194 SER A C 1
ATOM 1501 O O . SER A 1 195 ? 13.198 35.232 20.203 1.00 28.22 194 SER A O 1
ATOM 1504 N N . ASN A 1 196 ? 13.692 33.550 21.621 1.00 28.30 195 ASN A N 1
ATOM 1505 C CA . ASN A 1 196 ? 13.957 34.430 22.774 1.00 27.87 195 ASN A CA 1
ATOM 1506 C C . ASN A 1 196 ? 15.328 35.086 22.717 1.00 26.88 195 ASN A C 1
ATOM 1507 O O . ASN A 1 196 ? 15.690 35.901 23.576 1.00 24.39 195 ASN A O 1
ATOM 1512 N N . ASN A 1 197 ? 16.085 34.716 21.684 1.00 24.91 196 ASN A N 1
ATOM 1513 C CA . ASN A 1 197 ? 17.408 35.276 21.455 1.00 24.26 196 ASN A CA 1
ATOM 1514 C C . ASN A 1 197 ? 17.553 35.888 20.076 1.00 23.03 196 ASN A C 1
ATOM 1515 O O . ASN A 1 197 ? 18.635 36.064 19.618 1.00 23.51 196 ASN A O 1
ATOM 1520 N N . LEU A 1 198 ? 16.442 36.198 19.427 1.00 23.32 197 LEU A N 1
ATOM 1521 C CA . LEU A 1 198 ? 16.480 36.781 18.106 1.00 23.06 197 LEU A CA 1
ATOM 1522 C C . LEU A 1 198 ? 15.730 38.106 18.015 1.00 23.20 197 LEU A C 1
ATOM 1523 O O . LEU A 1 198 ? 14.688 38.330 18.633 1.00 21.76 197 LEU A O 1
ATOM 1528 N N . ILE A 1 199 ? 16.323 38.986 17.228 1.00 22.74 198 ILE A N 1
ATOM 1529 C CA . ILE A 1 199 ? 15.729 40.249 16.833 1.00 22.54 198 ILE A CA 1
ATOM 1530 C C . ILE A 1 199 ? 15.638 40.109 15.322 1.00 23.46 198 ILE A C 1
ATOM 1531 O O . ILE A 1 199 ? 16.646 40.150 14.612 1.00 21.44 198 ILE A O 1
ATOM 1536 N N . VAL A 1 200 ? 14.423 39.829 14.860 1.00 24.56 199 VAL A N 1
ATOM 1537 C CA . VAL A 1 200 ? 14.163 39.606 13.439 1.00 25.30 199 VAL A CA 1
ATOM 1538 C C . VAL A 1 200 ? 13.005 40.454 13.003 1.00 26.92 199 VAL A C 1
ATOM 1539 O O . VAL A 1 200 ? 11.911 40.411 13.578 1.00 27.85 199 VAL A O 1
ATOM 1543 N N . ASP A 1 201 ? 13.266 41.244 11.975 1.00 27.91 200 ASP A N 1
ATOM 1544 C CA . ASP A 1 201 ? 12.268 42.170 11.473 1.00 28.63 200 ASP A CA 1
ATOM 1545 C C . ASP A 1 201 ? 12.755 42.806 10.177 1.00 28.03 200 ASP A C 1
ATOM 1546 O O . ASP A 1 201 ? 13.648 43.662 10.164 1.00 28.92 200 ASP A O 1
ATOM 1551 N N . GLY A 1 202 ? 12.148 42.378 9.089 1.00 27.37 201 GLY A N 1
ATOM 1552 C CA . GLY A 1 202 ? 12.517 42.873 7.763 1.00 26.95 201 GLY A CA 1
ATOM 1553 C C . GLY A 1 202 ? 13.867 42.352 7.351 1.00 26.17 201 GLY A C 1
ATOM 1554 O O . GLY A 1 202 ? 14.023 41.148 7.104 1.00 26.85 201 GLY A O 1
ATOM 1555 N N . SER A 1 203 ? 14.849 43.260 7.274 1.00 24.90 202 SER A N 1
ATOM 1556 C CA . SER A 1 203 ? 16.238 42.880 6.934 1.00 23.93 202 SER A CA 1
ATOM 1557 C C . SER A 1 203 ? 17.117 42.708 8.148 1.00 23.24 202 SER A C 1
ATOM 1558 O O . SER A 1 203 ? 18.268 42.300 8.035 1.00 21.90 202 SER A O 1
ATOM 1561 N N . THR A 1 204 ? 16.564 43.030 9.308 1.00 23.12 203 THR A N 1
ATOM 1562 C CA . THR A 1 204 ? 17.282 42.826 10.576 1.00 22.71 203 THR A CA 1
ATOM 1563 C C . THR A 1 204 ? 17.192 41.355 11.021 1.00 21.96 203 THR A C 1
ATOM 1564 O O . THR A 1 204 ? 16.150 40.746 11.080 1.00 19.96 203 THR A O 1
ATOM 1568 N N . PHE A 1 205 ? 18.348 40.777 11.274 1.00 21.78 204 PHE A N 1
ATOM 1569 C CA . PHE A 1 205 ? 18.408 39.414 11.748 1.00 22.36 204 PHE A CA 1
ATOM 1570 C C . PHE A 1 205 ? 19.624 39.313 12.650 1.00 22.27 204 PHE A C 1
ATOM 1571 O O . PHE A 1 205 ? 20.742 39.164 12.185 1.00 22.89 204 PHE A O 1
ATOM 1579 N N . VAL A 1 206 ? 19.369 39.472 13.950 1.00 21.65 205 VAL A N 1
ATOM 1580 C CA . VAL A 1 206 ? 20.385 39.486 14.986 1.00 20.57 205 VAL A CA 1
ATOM 1581 C C . VAL A 1 206 ? 20.154 38.431 16.079 1.00 20.66 205 VAL A C 1
ATOM 1582 O O . VAL A 1 206 ? 19.079 38.283 16.656 1.00 21.28 205 VAL A O 1
ATOM 1586 N N . TYR A 1 207 ? 21.195 37.686 16.316 1.00 20.17 206 TYR A N 1
ATOM 1587 C CA . TYR A 1 207 ? 21.201 36.731 17.411 1.00 20.94 206 TYR A CA 1
ATOM 1588 C C . TYR A 1 207 ? 21.989 37.350 18.578 1.00 20.58 206 TYR A C 1
ATOM 1589 O O . TYR A 1 207 ? 23.087 37.850 18.394 1.00 21.46 206 TYR A O 1
ATOM 1598 N N . PHE A 1 208 ? 21.396 37.343 19.763 1.00 21.09 207 PHE A N 1
ATOM 1599 C CA . PHE A 1 208 ? 22.046 37.867 20.950 1.00 20.70 207 PHE A CA 1
ATOM 1600 C C . PHE A 1 208 ? 22.121 36.860 22.107 1.00 21.52 207 PHE A C 1
ATOM 1601 O O . PHE A 1 208 ? 21.297 35.968 22.238 1.00 18.91 207 PHE A O 1
ATOM 1609 N N . ASP A 1 209 ? 23.171 37.039 22.910 1.00 21.33 208 ASP A N 1
ATOM 1610 C CA . ASP A 1 209 ? 23.454 36.203 24.067 1.00 23.38 208 ASP A CA 1
ATOM 1611 C C . ASP A 1 209 ? 23.976 37.090 25.190 1.00 22.26 208 ASP A C 1
ATOM 1612 O O . ASP A 1 209 ? 25.076 37.618 25.141 1.00 22.72 208 ASP A O 1
ATOM 1617 N N . ILE A 1 210 ? 23.089 37.315 26.146 1.00 22.38 209 ILE A N 1
ATOM 1618 C CA . ILE A 1 210 ? 23.364 38.105 27.334 1.00 21.57 209 ILE A CA 1
ATOM 1619 C C . ILE A 1 210 ? 24.017 37.165 28.334 1.00 22.36 209 ILE A C 1
ATOM 1620 O O . ILE A 1 210 ? 23.512 36.057 28.595 1.00 22.88 209 ILE A O 1
ATOM 1625 N N . TYR A 1 211 ? 25.132 37.599 28.908 1.00 21.95 210 TYR A N 1
ATOM 1626 C CA . TYR A 1 211 ? 25.831 36.738 29.866 1.00 22.08 210 TYR A CA 1
ATOM 1627 C C . TYR A 1 211 ? 26.273 37.572 31.041 1.00 21.42 210 TYR A C 1
ATOM 1628 O O . TYR A 1 211 ? 25.987 38.767 31.075 1.00 20.93 210 TYR A O 1
ATOM 1637 N N . GLU A 1 212 ? 26.922 36.928 32.005 1.00 21.04 211 GLU A N 1
ATOM 1638 C CA . GLU A 1 212 ? 27.390 37.619 33.194 1.00 21.40 211 GLU A CA 1
ATOM 1639 C C . GLU A 1 212 ? 28.574 38.486 32.865 1.00 20.91 211 GLU A C 1
ATOM 1640 O O . GLU A 1 212 ? 29.672 37.992 32.669 1.00 23.14 211 GLU A O 1
ATOM 1646 N N . GLY A 1 213 ? 28.370 39.793 32.775 1.00 20.84 212 GLY A N 1
ATOM 1647 C CA . GLY A 1 213 ? 29.481 40.675 32.434 1.00 21.13 212 GLY A CA 1
ATOM 1648 C C . GLY A 1 213 ? 29.403 41.315 31.034 1.00 20.97 212 GLY A C 1
ATOM 1649 O O . GLY A 1 213 ? 30.120 42.262 30.708 1.00 21.54 212 GLY A O 1
ATOM 1650 N N . GLY A 1 214 ? 28.478 40.858 30.234 1.00 20.73 213 GLY A N 1
ATOM 1651 C CA . GLY A 1 214 ? 28.326 41.436 28.890 1.00 20.49 213 GLY A CA 1
ATOM 1652 C C . GLY A 1 214 ? 27.286 40.803 28.011 1.00 20.67 213 GLY A C 1
ATOM 1653 O O . GLY A 1 214 ? 26.428 40.065 28.476 1.00 20.83 213 GLY A O 1
ATOM 1654 N N . ILE A 1 215 ? 27.393 41.119 26.712 1.00 20.59 214 ILE A N 1
ATOM 1655 C CA . ILE A 1 215 ? 26.446 40.665 25.700 1.00 20.01 214 ILE A CA 1
ATOM 1656 C C . ILE A 1 215 ? 27.142 40.564 24.379 1.00 20.68 214 ILE A C 1
ATOM 1657 O O . ILE A 1 215 ? 27.947 41.421 24.012 1.00 19.99 214 ILE A O 1
ATOM 1662 N N . ASP A 1 216 ? 26.903 39.440 23.713 1.00 21.53 215 ASP A N 1
ATOM 1663 C CA . ASP A 1 216 ? 27.378 39.231 22.368 1.00 21.03 215 ASP A CA 1
ATOM 1664 C C . ASP A 1 216 ? 26.180 39.328 21.418 1.00 21.18 215 ASP A C 1
ATOM 1665 O O . ASP A 1 216 ? 25.108 38.805 21.721 1.00 21.93 215 ASP A O 1
ATOM 1670 N N . LEU A 1 217 ? 26.384 40.022 20.296 1.00 20.13 216 LEU A N 1
ATOM 1671 C CA . LEU A 1 217 ? 25.410 40.167 19.236 1.00 20.68 216 LEU A CA 1
ATOM 1672 C C . LEU A 1 217 ? 26.012 39.785 17.918 1.00 20.14 216 LEU A C 1
ATOM 1673 O O . LEU A 1 217 ? 27.057 40.288 17.536 1.00 22.52 216 LEU A O 1
ATOM 1678 N N . PHE A 1 218 ? 25.359 38.862 17.238 1.00 20.12 217 PHE A N 1
ATOM 1679 C CA . PHE A 1 218 ? 25.750 38.436 15.913 1.00 20.13 217 PHE A CA 1
ATOM 1680 C C . PHE A 1 218 ? 24.822 39.047 14.869 1.00 20.15 217 PHE A C 1
ATOM 1681 O O . PHE A 1 218 ? 23.654 38.674 14.724 1.00 21.28 217 PHE A O 1
ATOM 1689 N N . VAL A 1 219 ? 25.360 39.981 14.113 1.00 20.25 218 VAL A N 1
ATOM 1690 C CA . VAL A 1 219 ? 24.558 40.703 13.131 1.00 20.13 218 VAL A CA 1
ATOM 1691 C C . VAL A 1 219 ? 24.668 39.992 11.816 1.00 20.35 218 VAL A C 1
ATOM 1692 O O . VAL A 1 219 ? 25.631 40.148 11.074 1.00 20.59 218 VAL A O 1
ATOM 1696 N N . ASN A 1 220 ? 23.640 39.202 11.559 1.00 20.98 219 ASN A N 1
ATOM 1697 C CA . ASN A 1 220 ? 23.515 38.386 10.337 1.00 21.06 219 ASN A CA 1
ATOM 1698 C C . ASN A 1 220 ? 22.971 39.142 9.129 1.00 21.58 219 ASN A C 1
ATOM 1699 O O . ASN A 1 220 ? 23.198 38.763 7.981 1.00 22.04 219 ASN A O 1
ATOM 1704 N N . ASP A 1 221 ? 22.208 40.182 9.425 1.00 21.83 220 ASP A N 1
ATOM 1705 C CA . ASP A 1 221 ? 21.601 41.056 8.425 1.00 23.03 220 ASP A CA 1
ATOM 1706 C C . ASP A 1 221 ? 21.050 42.318 9.073 1.00 23.48 220 ASP A C 1
ATOM 1707 O O . ASP A 1 221 ? 20.639 42.345 10.238 1.00 21.67 220 ASP A O 1
ATOM 1712 N N . SER A 1 222 ? 21.104 43.383 8.300 1.00 24.72 221 SER A N 1
ATOM 1713 C CA . SER A 1 222 ? 20.557 44.670 8.736 1.00 26.34 221 SER A CA 1
ATOM 1714 C C . SER A 1 222 ? 20.489 45.638 7.570 1.00 27.86 221 SER A C 1
ATOM 1715 O O . SER A 1 222 ? 21.373 45.617 6.730 1.00 29.26 221 SER A O 1
ATOM 1718 N N . ASP A 1 223 ? 19.457 46.471 7.512 1.00 28.70 222 ASP A N 1
ATOM 1719 C CA . ASP A 1 223 ? 19.407 47.468 6.452 1.00 30.04 222 ASP A CA 1
ATOM 1720 C C . ASP A 1 223 ? 20.262 48.638 6.849 1.00 30.85 222 ASP A C 1
ATOM 1721 O O . ASP A 1 223 ? 20.616 49.438 6.012 1.00 32.32 222 ASP A O 1
ATOM 1723 N N . ASP A 1 224 ? 20.611 48.715 8.132 1.00 30.97 223 ASP A N 1
ATOM 1724 C CA . ASP A 1 224 ? 21.482 49.796 8.645 1.00 30.38 223 ASP A CA 1
ATOM 1725 C C . ASP A 1 224 ? 22.260 49.374 9.888 1.00 30.07 223 ASP A C 1
ATOM 1726 O O . ASP A 1 224 ? 21.895 49.705 11.023 1.00 29.30 223 ASP A O 1
ATOM 1731 N N . ALA A 1 225 ? 23.351 48.657 9.650 1.00 29.86 224 ALA A N 1
ATOM 1732 C CA . ALA A 1 225 ? 24.151 48.105 10.769 1.00 30.18 224 ALA A CA 1
ATOM 1733 C C . ALA A 1 225 ? 24.763 49.202 11.629 1.00 30.49 224 ALA A C 1
ATOM 1734 O O . ALA A 1 225 ? 24.831 49.071 12.844 1.00 30.08 224 ALA A O 1
ATOM 1736 N N . SER A 1 226 ? 25.192 50.296 11.008 1.00 30.91 225 SER A N 1
ATOM 1737 C CA . SER A 1 226 ? 25.756 51.417 11.813 1.00 30.71 225 SER A CA 1
ATOM 1738 C C . SER A 1 226 ? 24.793 51.862 12.910 1.00 29.81 225 SER A C 1
ATOM 1739 O O . SER A 1 226 ? 25.173 52.048 14.058 1.00 28.60 225 SER A O 1
ATOM 1742 N N . SER A 1 227 ? 23.527 52.026 12.543 1.00 29.67 226 SER A N 1
ATOM 1743 C CA . SER A 1 227 ? 22.524 52.519 13.518 1.00 29.27 226 SER A CA 1
ATOM 1744 C C . SER A 1 227 ? 22.246 51.488 14.578 1.00 28.84 226 SER A C 1
ATOM 1745 O O . SER A 1 227 ? 22.032 51.804 15.758 1.00 28.44 226 SER A O 1
ATOM 1748 N N . PHE A 1 228 ? 22.238 50.237 14.141 1.00 28.08 227 PHE A N 1
ATOM 1749 C CA . PHE A 1 228 ? 21.999 49.133 15.072 1.00 27.59 227 PHE A CA 1
ATOM 1750 C C . PHE A 1 228 ? 23.112 49.098 16.137 1.00 28.16 227 PHE A C 1
ATOM 1751 O O . PHE A 1 228 ? 22.879 48.949 17.341 1.00 28.67 227 PHE A O 1
ATOM 1759 N N . ILE A 1 229 ? 24.337 49.270 15.693 1.00 28.93 228 ILE A N 1
ATOM 1760 C CA . ILE A 1 229 ? 25.456 49.237 16.625 1.00 28.86 228 ILE A CA 1
ATOM 1761 C C . ILE A 1 229 ? 25.447 50.449 17.528 1.00 29.79 228 ILE A C 1
ATOM 1762 O O . ILE A 1 229 ? 25.705 50.363 18.724 1.00 29.25 228 ILE A O 1
ATOM 1767 N N . GLU A 1 230 ? 25.175 51.597 16.933 1.00 30.63 229 GLU A N 1
ATOM 1768 C CA . GLU A 1 230 ? 25.214 52.861 17.689 1.00 31.31 229 GLU A CA 1
ATOM 1769 C C . GLU A 1 230 ? 24.188 52.853 18.819 1.00 31.68 229 GLU A C 1
ATOM 1770 O O . GLU A 1 230 ? 24.436 53.378 19.903 1.00 32.23 229 GLU A O 1
ATOM 1776 N N . LYS A 1 231 ? 23.056 52.208 18.568 1.00 31.46 230 LYS A N 1
ATOM 1777 C CA .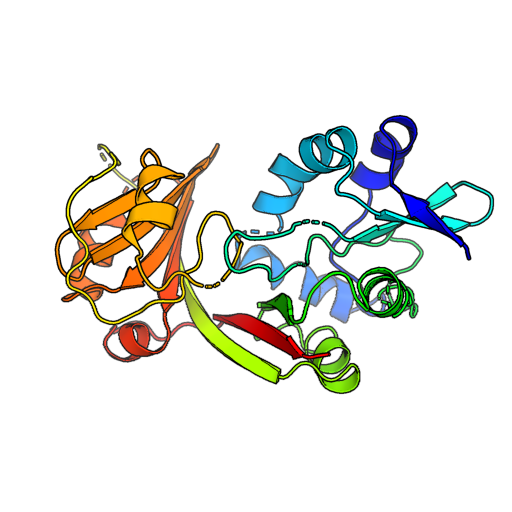 LYS A 1 231 ? 21.970 52.106 19.562 1.00 32.17 230 LYS A CA 1
ATOM 1778 C C . LYS A 1 231 ? 22.277 51.190 20.738 1.00 32.43 230 LYS A C 1
ATOM 1779 O O . LYS A 1 231 ? 22.018 51.521 21.897 1.00 32.36 230 LYS A O 1
ATOM 1783 N N . TYR A 1 232 ? 22.841 50.031 20.421 1.00 32.42 231 TYR A N 1
ATOM 1784 C CA . TYR A 1 232 ? 23.031 48.975 21.425 1.00 32.79 231 TYR A CA 1
ATOM 1785 C C . TYR A 1 232 ? 24.419 48.875 22.053 1.00 32.50 231 TYR A C 1
ATOM 1786 O O . TYR A 1 232 ? 24.618 48.144 23.024 1.00 31.85 231 TYR A O 1
ATOM 1795 N N . ARG A 1 233 ? 25.378 49.598 21.492 1.00 32.33 232 ARG A N 1
ATOM 1796 C CA . ARG A 1 233 ? 26.761 49.549 21.993 1.00 33.13 232 ARG A CA 1
ATOM 1797 C C . ARG A 1 233 ? 26.852 50.052 23.431 1.00 33.61 232 ARG A C 1
ATOM 1798 O O . ARG A 1 233 ? 27.807 49.762 24.156 1.00 34.10 232 ARG A O 1
ATOM 1806 N N . SER A 1 234 ? 25.824 50.774 23.837 1.00 33.90 233 SER A N 1
ATOM 1807 C CA . SER A 1 234 ? 25.822 51.477 25.131 1.00 34.89 233 SER A CA 1
ATOM 1808 C C . SER A 1 234 ? 25.412 50.622 26.301 1.00 34.87 233 SER A C 1
ATOM 1809 O O . SER A 1 234 ? 25.471 51.030 27.465 1.00 35.73 233 SER A O 1
ATOM 1820 N N . ASN A 1 236 ? 25.283 47.758 29.099 1.00 34.29 235 ASN A N 1
ATOM 1821 C CA . ASN A 1 236 ? 26.233 47.540 30.184 1.00 34.41 235 ASN A CA 1
ATOM 1822 C C . ASN A 1 236 ? 27.151 46.307 30.065 1.00 32.80 235 ASN A C 1
ATOM 1823 O O . ASN A 1 236 ? 26.736 45.183 29.751 1.00 32.00 235 ASN A O 1
ATOM 1828 N N . GLY A 1 237 ? 28.417 46.570 30.370 1.00 31.20 236 GLY A N 1
ATOM 1829 C CA . GLY A 1 237 ? 29.467 45.573 30.343 1.00 29.70 236 GLY A CA 1
ATOM 1830 C C . GLY A 1 237 ? 30.136 45.487 29.005 1.00 28.56 236 GLY A C 1
ATOM 1831 O O . GLY A 1 237 ? 30.126 46.438 28.221 1.00 28.21 236 GLY A O 1
ATOM 1832 N N . ARG A 1 238 ? 30.725 44.327 28.728 1.00 27.22 237 ARG A N 1
ATOM 1833 C CA . ARG A 1 238 ? 31.376 44.160 27.466 1.00 25.41 237 ARG A CA 1
ATOM 1834 C C . ARG A 1 238 ? 30.369 43.834 26.348 1.00 24.39 237 ARG A C 1
ATOM 1835 O O . ARG A 1 238 ? 29.697 42.798 26.366 1.00 22.77 237 ARG A O 1
ATOM 1843 N N . ILE A 1 239 ? 30.274 44.751 25.389 1.00 22.92 238 ILE A N 1
ATOM 1844 C CA . ILE A 1 239 ? 29.352 44.591 24.248 1.00 22.08 238 ILE A CA 1
ATOM 1845 C C . ILE A 1 239 ? 30.143 44.342 22.981 1.00 21.86 238 ILE A C 1
ATOM 1846 O O . ILE A 1 239 ? 30.917 45.194 22.535 1.00 22.87 238 ILE A O 1
ATOM 1851 N N . THR A 1 240 ? 29.925 43.162 22.407 1.00 21.30 239 THR A N 1
ATOM 1852 C CA . THR A 1 240 ? 30.657 42.693 21.221 1.00 20.68 239 THR A CA 1
ATOM 1853 C C . THR A 1 240 ? 29.710 42.295 20.094 1.00 21.23 239 THR A C 1
ATOM 1854 O O . THR A 1 240 ? 28.787 41.450 20.244 1.00 20.53 239 THR A O 1
ATOM 1858 N N . PHE A 1 241 ? 29.972 42.928 18.960 1.00 21.98 240 PHE A N 1
ATOM 1859 C CA . PHE A 1 241 ? 29.245 42.664 17.732 1.00 22.47 240 PHE A CA 1
ATOM 1860 C C . PHE A 1 241 ? 30.113 41.907 16.797 1.00 23.12 240 PHE A C 1
ATOM 1861 O O . PHE A 1 241 ? 31.241 42.297 16.520 1.00 22.11 240 PHE A O 1
ATOM 1869 N N . TYR A 1 242 ? 29.537 40.798 16.328 1.00 23.05 241 TYR A N 1
ATOM 1870 C CA . TYR A 1 242 ? 30.110 39.979 15.268 1.00 22.65 241 TYR A CA 1
ATOM 1871 C C . TYR A 1 242 ? 29.232 40.263 14.077 1.00 21.88 241 TYR A C 1
ATOM 1872 O O . TYR A 1 242 ? 28.074 39.890 14.052 1.00 22.10 241 TYR A O 1
ATOM 1881 N N . VAL A 1 243 ? 29.786 40.981 13.116 1.00 21.59 242 VAL A N 1
ATOM 1882 C CA . VAL A 1 243 ? 29.018 41.514 11.986 1.00 21.15 242 VAL A CA 1
ATOM 1883 C C . VAL A 1 243 ? 29.406 40.877 10.672 1.00 21.48 242 VAL A C 1
ATOM 1884 O O . VAL A 1 243 ? 30.556 40.758 10.366 1.00 19.99 242 VAL A O 1
ATOM 1888 N N . ARG A 1 244 ? 28.405 40.416 9.928 1.00 20.87 243 ARG A N 1
ATOM 1889 C CA . ARG A 1 244 ? 28.667 39.745 8.687 1.00 21.63 243 ARG A CA 1
ATOM 1890 C C . ARG A 1 244 ? 29.467 40.674 7.775 1.00 21.71 243 ARG A C 1
ATOM 1891 O O . ARG A 1 244 ? 29.154 41.843 7.623 1.00 21.87 243 ARG A O 1
ATOM 1899 N N . LYS A 1 245 ? 30.525 40.132 7.193 1.00 22.86 244 LYS A N 1
ATOM 1900 C CA . LYS A 1 245 ? 31.474 40.909 6.346 1.00 22.94 244 LYS A CA 1
ATOM 1901 C C . LYS A 1 245 ? 30.820 41.934 5.380 1.00 23.95 244 LYS A C 1
ATOM 1902 O O . LYS A 1 245 ? 31.213 43.128 5.320 1.00 23.56 244 LYS A O 1
ATOM 1908 N N . ALA A 1 246 ? 29.786 41.486 4.687 1.00 24.05 245 ALA A N 1
ATOM 1909 C CA . ALA A 1 246 ? 29.166 42.304 3.651 1.00 25.14 245 ALA A CA 1
ATOM 1910 C C . ALA A 1 246 ? 28.568 43.538 4.245 1.00 26.04 245 ALA A C 1
ATOM 1911 O O . ALA A 1 246 ? 28.484 44.568 3.565 1.00 26.27 245 ALA A O 1
ATOM 1913 N N . LEU A 1 247 ? 28.181 43.452 5.515 1.00 26.74 246 LEU A N 1
ATOM 1914 C CA . LEU A 1 247 ? 27.604 44.600 6.224 1.00 27.46 246 LEU A CA 1
ATOM 1915 C C . LEU A 1 247 ? 28.677 45.481 6.859 1.00 28.94 246 LEU A C 1
ATOM 1916 O O . LEU A 1 247 ? 28.505 46.694 7.054 1.00 28.72 246 LEU A O 1
ATOM 1921 N N . ALA A 1 248 ? 29.760 44.821 7.249 1.00 29.54 247 ALA A N 1
ATOM 1922 C CA . ALA A 1 248 ? 30.867 45.442 8.015 1.00 30.14 247 ALA A CA 1
ATOM 1923 C C . ALA A 1 248 ? 31.571 46.458 7.133 1.00 30.78 247 ALA A C 1
ATOM 1924 O O . ALA A 1 248 ? 32.196 47.437 7.556 1.00 31.01 247 ALA A O 1
ATOM 1926 N N . ASN A 1 249 ? 31.386 46.223 5.862 1.00 31.90 248 ASN A N 1
ATOM 1927 C CA . ASN A 1 249 ? 32.043 46.999 4.838 1.00 31.76 248 ASN A CA 1
ATOM 1928 C C . ASN A 1 249 ? 31.497 48.412 4.837 1.00 31.32 248 ASN A C 1
ATOM 1929 O O . ASN A 1 249 ? 32.142 49.344 4.390 1.00 32.07 248 ASN A O 1
ATOM 1934 N N . GLY A 1 250 ? 30.312 48.582 5.393 1.00 31.14 249 GLY A N 1
ATOM 1935 C CA . GLY A 1 250 ? 29.650 49.899 5.429 1.00 30.02 249 GLY A CA 1
ATOM 1936 C C . GLY A 1 250 ? 29.738 50.586 6.798 1.00 29.78 249 GLY A C 1
ATOM 1937 O O . GLY A 1 250 ? 29.128 51.614 7.044 1.00 29.52 249 GLY A 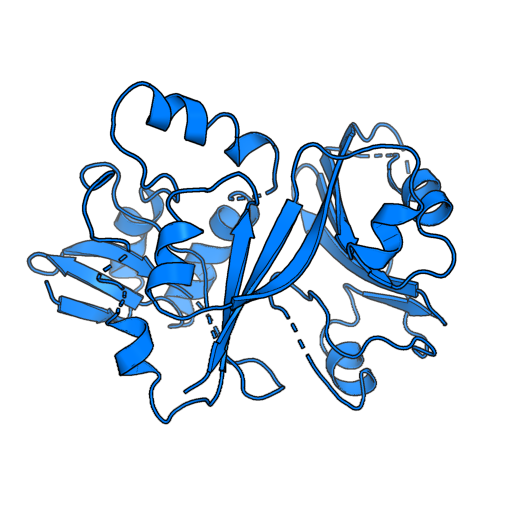O 1
ATOM 1938 N N . LEU A 1 251 ? 30.540 50.032 7.684 1.00 28.90 250 LEU A N 1
ATOM 1939 C CA . LEU A 1 251 ? 30.722 50.611 9.025 1.00 28.04 250 LEU A CA 1
ATOM 1940 C C . LEU A 1 251 ? 31.967 51.525 9.057 1.00 28.40 250 LEU A C 1
ATOM 1941 O O . LEU A 1 251 ? 32.924 51.270 8.351 1.00 28.53 250 LEU A O 1
ATOM 1946 N N . PRO A 1 252 ? 31.968 52.591 9.883 1.00 28.71 251 PRO A N 1
ATOM 1947 C CA . PRO A 1 252 ? 33.175 53.459 9.955 1.00 28.75 251 PRO A CA 1
ATOM 1948 C C . PRO A 1 252 ? 34.414 52.838 10.593 1.00 28.97 251 PRO A C 1
ATOM 1949 O O . PRO A 1 252 ? 35.527 53.108 10.193 1.00 29.97 251 PRO A O 1
ATOM 1953 N N . TYR A 1 253 ? 34.226 52.033 11.604 1.00 29.70 252 TYR A N 1
ATOM 1954 C CA . TYR A 1 253 ? 35.347 51.434 12.306 1.00 30.27 252 TYR A CA 1
ATOM 1955 C C . TYR A 1 253 ? 35.865 50.307 11.467 1.00 29.75 252 TYR A C 1
ATOM 1956 O O . TYR A 1 253 ? 35.100 49.573 10.865 1.00 28.75 252 TYR A O 1
ATOM 1965 N N . VAL A 1 254 ? 37.180 50.195 11.428 1.00 29.36 253 VAL A N 1
ATOM 1966 C CA . VAL A 1 254 ? 37.847 49.088 10.785 1.00 29.77 253 VAL A CA 1
ATOM 1967 C C . VAL A 1 254 ? 38.317 48.097 11.867 1.00 30.69 253 VAL A C 1
ATOM 1968 O O . VAL A 1 254 ? 39.207 48.420 12.647 1.00 29.78 253 VAL A O 1
ATOM 1972 N N . PRO A 1 255 ? 37.732 46.880 11.911 1.00 31.67 254 PRO A N 1
ATOM 1973 C CA . PRO A 1 255 ? 38.161 45.941 12.928 1.00 31.74 254 PRO A CA 1
ATOM 1974 C C . PRO A 1 255 ? 39.533 45.336 12.644 1.00 30.08 254 PRO A C 1
ATOM 1975 O O . PRO A 1 255 ? 39.974 45.245 11.507 1.00 30.50 254 PRO A O 1
ATOM 1979 N N . ALA A 1 256 ? 40.188 44.947 13.713 1.00 28.75 255 ALA A N 1
ATOM 1980 C CA . ALA A 1 256 ? 41.495 44.342 13.654 1.00 27.63 255 ALA A CA 1
ATOM 1981 C C . ALA A 1 256 ? 41.354 42.859 13.416 1.00 27.40 255 ALA A C 1
ATOM 1982 O O . ALA A 1 256 ? 42.259 42.213 12.898 1.00 27.77 255 ALA A O 1
ATOM 1984 N N . SER A 1 257 ? 40.196 42.321 13.721 1.00 25.94 256 SER A N 1
ATOM 1985 C CA . SER A 1 257 ? 40.035 40.913 13.527 1.00 26.13 256 SER A CA 1
ATOM 1986 C C . SER A 1 257 ? 38.614 40.487 13.263 1.00 24.65 256 SER A C 1
ATOM 1987 O O . SER A 1 257 ? 37.688 41.257 13.375 1.00 22.28 256 SER A O 1
ATOM 1990 N N . SER A 1 258 ? 38.499 39.229 12.896 1.00 23.24 257 SER A N 1
ATOM 1991 C CA . SER A 1 258 ? 37.220 38.636 12.542 1.00 24.22 257 SER A CA 1
ATOM 1992 C C . SER A 1 258 ? 37.066 37.177 12.973 1.00 23.78 257 SER A C 1
ATOM 1993 O O . SER A 1 258 ? 38.036 36.471 13.294 1.00 22.76 257 SER A O 1
ATOM 1996 N N . LEU A 1 259 ? 35.808 36.784 13.048 1.00 23.05 258 LEU A N 1
ATOM 1997 C CA . LEU A 1 259 ? 35.438 35.378 13.254 1.00 22.88 258 LEU A CA 1
ATOM 1998 C C . LEU A 1 259 ? 35.075 34.778 11.906 1.00 22.98 258 LEU A C 1
ATOM 1999 O O . LEU A 1 259 ? 34.069 35.111 11.291 1.00 23.12 258 LEU A O 1
ATOM 2004 N N . THR A 1 260 ? 35.901 33.854 11.471 1.00 22.20 259 THR A N 1
ATOM 2005 C CA . THR A 1 260 ? 35.740 33.244 10.171 1.00 21.69 259 THR A CA 1
ATOM 2006 C C . THR A 1 260 ? 35.087 31.899 10.283 1.00 21.44 259 THR A C 1
ATOM 2007 O O . THR A 1 260 ? 35.249 31.209 11.293 1.00 20.29 259 THR A O 1
ATOM 2011 N N . VAL A 1 261 ? 34.336 31.568 9.231 1.00 20.21 260 VAL A N 1
ATOM 2012 C CA . VAL A 1 261 ? 33.639 30.275 9.078 1.00 20.55 260 VAL A CA 1
ATOM 2013 C C . VAL A 1 261 ? 34.206 29.443 7.924 1.00 19.57 260 VAL A C 1
ATOM 2014 O O . VAL A 1 261 ? 34.272 29.854 6.765 1.00 20.23 260 VAL A O 1
ATOM 2018 N N . TRP A 1 262 ? 34.637 28.253 8.315 1.00 19.45 261 TRP A N 1
ATOM 2019 C CA . TRP A 1 262 ? 35.173 27.215 7.430 1.00 19.45 261 TRP A CA 1
ATOM 2020 C C . TRP A 1 262 ? 34.235 26.014 7.286 1.00 19.34 261 TRP A C 1
ATOM 2021 O O . TRP A 1 262 ? 33.544 25.611 8.222 1.00 20.20 261 TRP A O 1
ATOM 2032 N N . GLU A 1 263 ? 34.209 25.476 6.082 1.00 19.05 262 GLU A N 1
ATOM 2033 C CA . GLU A 1 263 ? 33.432 24.315 5.752 1.00 19.47 262 GLU A CA 1
ATOM 2034 C C . GLU A 1 263 ? 34.212 23.244 4.980 1.00 20.07 262 GLU A C 1
ATOM 2035 O O . GLU A 1 263 ? 35.078 23.505 4.108 1.00 20.38 262 GLU A O 1
ATOM 2041 N N . TYR A 1 264 ? 33.923 22.031 5.421 1.00 20.90 263 TYR A N 1
ATOM 2042 C CA . TYR A 1 264 ? 34.434 20.769 4.899 1.00 20.83 263 TYR A CA 1
ATOM 2043 C C . TYR A 1 264 ? 33.252 19.979 4.284 1.00 22.86 263 TYR A C 1
ATOM 2044 O O . TYR A 1 264 ? 32.165 19.836 4.877 1.00 21.60 263 TYR A O 1
ATOM 2053 N N . ARG A 1 265 ? 33.490 19.479 3.078 1.00 23.34 264 ARG A N 1
ATOM 2054 C CA . ARG A 1 265 ? 32.497 18.647 2.363 1.00 24.98 264 ARG A CA 1
ATOM 2055 C C . ARG A 1 265 ? 32.989 17.236 2.131 1.00 24.60 264 ARG A C 1
ATOM 2056 O O . ARG A 1 265 ? 34.055 17.048 1.608 1.00 25.67 264 ARG A O 1
ATOM 2064 N N . TYR A 1 266 ? 32.190 16.258 2.502 1.00 23.92 265 TYR A N 1
ATOM 2065 C CA . TYR A 1 266 ? 32.526 14.862 2.193 1.00 23.31 265 TYR A CA 1
ATOM 2066 C C . TYR A 1 266 ? 32.357 14.535 0.711 1.00 23.78 265 TYR A C 1
ATOM 2067 O O . TYR A 1 266 ? 32.949 13.550 0.232 1.00 22.58 265 TYR A O 1
#

CATH classification: 3.40.630.30

Nearest PDB structures (foldseek):
  3c26-assembly1_A-2  TM=1.000E+00  e=6.883E-55  Thermoplasma acidophilum DSM 1728
  7q3a-assembly1_A  TM=5.111E-01  e=8.014E-08  Mycobacteroides abscessus ATCC 19977
  3bln-assembly1_A-2  TM=7.285E-01  e=8.649E-05  Bacillus cereus ATCC 10987
  5wph-assembly1_A  TM=5.864E-01  e=5.434E-04  Pseudomonas putida KT2440
  6erd-assembly2_C  TM=5.650E-01  e=2.841E-03  Bacillus cereus ATCC 14579

Secondary structure (DSSP, 8-state):
-EEEE--GGGHHHHTT-BS--SPTTHHHHHHHHHHTT---HHHHHHHHHHHHTT--EEEEETTEEEEEE----TTS------EE-GGGTTSS-----HHHHHHBTTBSEEEEEEETT-HHHHHHHHHHT-EEEEEEEEEEEEE------EEEEE-SS-----BTTB---SSHHHHHHHSGGGEEEEETEEEEEEEETTEEEEEEEE-S-HHHHHHHH---EEEEEEE-HHHHTTSSS--S-EEEEEEEE-

Foldseek 3Di:
DDKFWAALVQVVQLLQWDPQQADPDPVSVVVVVVPVLDCSVLCNVCVSVQSHVRFKMADDDVNHGFWIWGAQDPVRAETDPTTGRPVNRPHPRNCNVVVVVVCVPSGFKYKDKDKPPPVVVVCVLVVVPKDWDWKWFKDKAAAADDDWFAQDDEQADDAWFQESNDIGDPGCNVVCVVQRRQWHHDYFWTKGKDADDFEIEIETPGDPQVQVVCVVPSHHGMYMYGYTPVRVVPHPDDGPIIIIMIMDGD

InterPro domains:
  IPR000182 GNAT domain [PF00583] (50-139)
  IPR000182 GNAT domain [PS51186] (5-164)
  IPR016181 Acyl-CoA N-acyltransferase [SSF55729] (8-150)

Solvent-accessible surface area: 12147 Å² total

Organism: Thermoplasma acidophilum (strain ATCC 25905 / DSM 1728 / JCM 9062 / NBRC 15155 / AMRC-C165) (NCBI:txid273075)

Radius of gyration: 18.34 Å; Cα contacts (8 Å, |Δi|>4): 482; chains: 1; bounding box: 48×48×35 Å

B-factor: mean 27.85, std 7.52, range [12.81, 60.15]